Protein AF-A0A3R7AUL4-F1 (afdb_monomer_lite)

pLDDT: mean 91.06, std 13.12, range [46.47, 98.75]

Foldseek 3Di:
DEPCQEEALVRLVVVLVCQLVAAFEEEEANAQQAYNVRHGDPFRSNCVQQVHTHLVPDDWDWDHRHNFIYTYHNDFAAPDPPPPPPPDPVVVVVVVVVPDDDPQDPVRPDHTPVNVVVVVSCCSRCVVVDQKDKDDPPQKDWDWDDDPVQQKIKIKIFRNPLPDKDAWIKMKHFADQPKDWPWKWKDDPVDPDIDTWDWDDDRRIIMTTDGIDRGIIIIMTHID

Radius of gyration: 22.23 Å; chains: 1; bounding box: 54×46×54 Å

Sequence (224 aa):
MANQESLSDAQLERIQNFVKKGGGLIATESTSLYDEWRRKRPQYGLADLFGFRKPEEAHKTMNHYGDGRVVYIPKIVPSRRVPSRQWTPTIMLEMVERLGYVTIQPDQWRLPENWSELVEAVEWAGKNNLSLKVHAPLTVVAEILKKEKKNQIILHLINFDDKHLLKEVYVDLKVPAEKNVKEITVLSPDIKETESLEYIKNGDKISFIVPELKVYDLILIQLI

Structure (mmCIF, N/CA/C/O backbone):
data_AF-A0A3R7AUL4-F1
#
_entry.id   AF-A0A3R7AUL4-F1
#
loop_
_atom_site.group_PDB
_atom_site.id
_atom_site.type_symbol
_atom_site.label_atom_id
_atom_site.label_alt_id
_atom_site.label_comp_id
_atom_site.label_asym_id
_atom_site.label_entity_id
_atom_site.label_seq_id
_atom_site.pdbx_PDB_ins_code
_atom_site.Cartn_x
_atom_site.Cartn_y
_atom_site.Cartn_z
_atom_site.occupancy
_atom_site.B_iso_or_equiv
_atom_site.auth_seq_id
_atom_site.auth_comp_id
_atom_site.auth_asym_id
_atom_site.auth_atom_id
_atom_site.pdbx_PDB_model_num
ATOM 1 N N . MET A 1 1 ? 7.650 -0.742 -5.294 1.00 95.75 1 MET A N 1
ATOM 2 C CA . MET A 1 1 ? 9.090 -0.482 -5.481 1.00 95.75 1 MET A CA 1
ATOM 3 C C . MET A 1 1 ? 9.242 0.976 -5.857 1.00 95.75 1 MET A C 1
ATOM 5 O O . MET A 1 1 ? 8.856 1.355 -6.954 1.00 95.75 1 MET A O 1
ATOM 9 N N . ALA A 1 2 ? 9.703 1.788 -4.908 1.00 95.00 2 ALA A N 1
ATOM 10 C CA . ALA A 1 2 ? 9.855 3.225 -5.091 1.00 95.00 2 ALA A CA 1
ATOM 11 C C . ALA A 1 2 ? 11.276 3.512 -5.590 1.00 95.00 2 ALA A C 1
ATOM 13 O O . ALA A 1 2 ? 12.207 3.533 -4.792 1.00 95.00 2 ALA A O 1
ATOM 14 N N . ASN A 1 3 ? 11.431 3.647 -6.909 1.00 96.44 3 ASN A N 1
ATOM 15 C CA . ASN A 1 3 ? 12.702 3.927 -7.582 1.00 96.44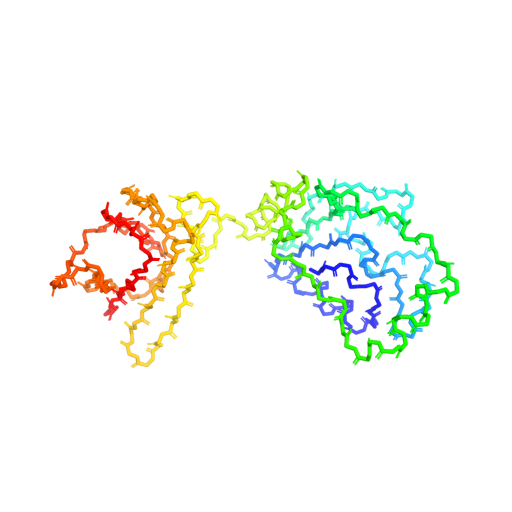 3 ASN A CA 1
ATOM 16 C C . ASN A 1 3 ? 13.858 2.987 -7.173 1.00 96.44 3 ASN A C 1
ATOM 18 O O . ASN A 1 3 ? 14.995 3.410 -6.966 1.00 96.44 3 ASN A O 1
ATOM 22 N N . GLN A 1 4 ? 13.572 1.688 -7.045 1.00 97.56 4 GLN A N 1
ATOM 23 C CA . GLN A 1 4 ? 14.592 0.684 -6.734 1.00 97.56 4 GLN A CA 1
ATOM 24 C C . GLN A 1 4 ? 15.391 0.371 -8.006 1.00 97.56 4 GLN A C 1
ATOM 26 O O . GLN A 1 4 ? 15.101 -0.588 -8.725 1.00 97.56 4 GLN A O 1
ATOM 31 N N . GLU A 1 5 ? 16.349 1.241 -8.322 1.00 96.94 5 GLU A N 1
ATOM 32 C CA . GLU A 1 5 ? 17.002 1.270 -9.632 1.00 96.94 5 GLU A CA 1
ATOM 33 C C . GLU A 1 5 ? 17.872 0.040 -9.924 1.00 96.94 5 GLU A C 1
ATOM 35 O O . GLU A 1 5 ? 17.899 -0.439 -11.057 1.00 96.94 5 GLU A O 1
ATOM 40 N N . SER A 1 6 ? 18.537 -0.490 -8.894 1.00 98.50 6 SER A N 1
ATOM 41 C CA . SER A 1 6 ? 19.501 -1.593 -8.981 1.00 98.50 6 SER A CA 1
ATOM 42 C C . SER A 1 6 ? 18.904 -2.886 -8.430 1.00 98.50 6 SER A C 1
ATOM 44 O O . SER A 1 6 ? 18.453 -2.919 -7.277 1.00 98.50 6 SER A O 1
ATOM 46 N N . LEU A 1 7 ? 18.894 -3.937 -9.253 1.00 98.44 7 LEU A N 1
ATOM 47 C CA . LEU A 1 7 ? 18.400 -5.275 -8.912 1.00 98.44 7 LEU A CA 1
ATOM 48 C C . LEU A 1 7 ? 19.257 -6.353 -9.586 1.00 98.44 7 LEU A C 1
ATOM 50 O O . LEU A 1 7 ? 19.558 -6.246 -10.779 1.00 98.44 7 LEU A O 1
ATOM 54 N N . SER A 1 8 ? 19.577 -7.419 -8.852 1.00 98.50 8 SER A N 1
ATOM 55 C CA . SER A 1 8 ? 20.227 -8.604 -9.425 1.00 98.50 8 SER A CA 1
ATOM 56 C C . SER A 1 8 ? 19.257 -9.456 -10.235 1.00 98.50 8 SER A C 1
ATOM 58 O O . SER A 1 8 ? 18.043 -9.411 -10.023 1.00 98.50 8 SER A O 1
ATOM 60 N N . ASP A 1 9 ? 19.780 -10.298 -11.124 1.00 98.50 9 ASP A N 1
ATOM 61 C CA . ASP A 1 9 ? 18.952 -11.188 -11.951 1.00 98.50 9 ASP A CA 1
ATOM 62 C C . ASP A 1 9 ? 18.082 -12.131 -11.101 1.00 98.50 9 ASP A C 1
ATOM 64 O O . ASP A 1 9 ? 16.895 -12.307 -11.375 1.00 98.50 9 ASP A O 1
ATOM 68 N N . ALA A 1 10 ? 18.618 -12.640 -9.986 1.00 98.62 10 ALA A N 1
ATOM 69 C CA . ALA A 1 10 ? 17.856 -13.460 -9.044 1.00 98.62 10 ALA A CA 1
ATOM 70 C C . ALA A 1 10 ? 16.711 -12.683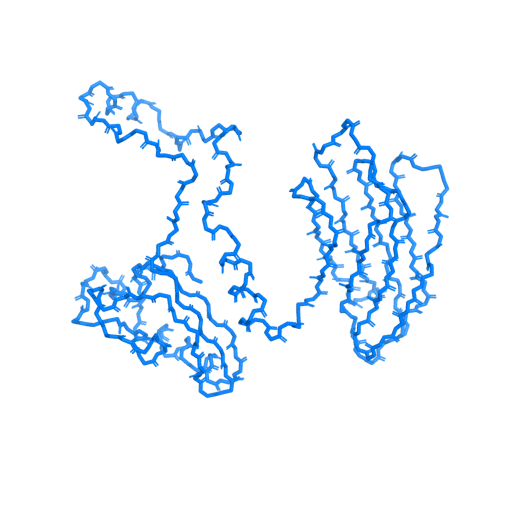 -8.358 1.00 98.62 10 ALA A C 1
ATOM 72 O O . ALA A 1 10 ? 15.670 -13.258 -8.032 1.00 98.62 10 ALA A O 1
ATOM 73 N N . GLN A 1 11 ? 16.878 -11.378 -8.111 1.00 98.69 11 GLN A N 1
ATOM 74 C CA . GLN A 1 11 ? 15.802 -10.530 -7.584 1.00 98.69 11 GLN A CA 1
ATOM 75 C C . GLN A 1 11 ? 14.738 -10.259 -8.650 1.00 98.69 11 GLN A C 1
ATOM 77 O O . GLN A 1 11 ? 13.548 -10.338 -8.339 1.00 98.69 11 GLN A O 1
ATOM 82 N N . LEU A 1 12 ? 15.151 -9.988 -9.893 1.00 98.75 12 LEU A N 1
ATOM 83 C CA . LEU A 1 12 ? 14.238 -9.815 -11.024 1.00 98.75 12 LEU A CA 1
ATOM 84 C C . LEU A 1 12 ? 13.357 -11.057 -11.200 1.00 98.75 12 LEU A C 1
ATOM 86 O O . LEU A 1 12 ? 12.133 -10.934 -11.207 1.00 98.75 12 LEU A O 1
ATOM 90 N N . GLU A 1 13 ? 13.954 -12.250 -11.219 1.00 98.69 13 GLU A N 1
ATOM 91 C CA . GLU A 1 13 ? 13.225 -13.516 -11.344 1.00 98.69 13 GLU A CA 1
ATOM 92 C C . GLU A 1 13 ? 12.214 -13.715 -10.200 1.00 98.69 13 GLU A C 1
ATOM 94 O O . GLU A 1 13 ? 11.059 -14.090 -10.423 1.00 98.69 13 GLU A O 1
ATOM 99 N N . ARG A 1 14 ? 12.606 -13.416 -8.954 1.00 98.69 14 ARG A N 1
ATOM 100 C CA . ARG A 1 14 ? 11.702 -13.497 -7.792 1.00 98.69 14 ARG A CA 1
ATOM 101 C C . ARG A 1 14 ? 10.508 -12.557 -7.926 1.00 98.69 14 ARG A C 1
ATOM 103 O O . ARG A 1 14 ? 9.389 -12.965 -7.621 1.00 98.69 14 ARG A O 1
ATOM 110 N N . ILE A 1 15 ? 10.731 -11.328 -8.389 1.00 98.69 15 ILE A N 1
ATOM 111 C CA . ILE A 1 15 ? 9.668 -10.340 -8.604 1.00 98.69 15 ILE A CA 1
ATOM 112 C C . ILE A 1 15 ? 8.732 -10.807 -9.721 1.00 98.69 15 ILE A C 1
ATOM 114 O O . ILE A 1 15 ? 7.517 -10.827 -9.527 1.00 98.69 15 ILE A O 1
ATOM 118 N N . GLN A 1 16 ? 9.278 -11.249 -10.855 1.00 98.56 16 GLN A N 1
ATOM 119 C CA . GLN A 1 16 ? 8.489 -11.784 -11.965 1.00 98.56 16 GLN A CA 1
ATOM 120 C C . GLN A 1 16 ? 7.629 -12.972 -11.520 1.00 98.56 16 GLN A C 1
ATOM 122 O O . GLN A 1 16 ? 6.437 -13.012 -11.818 1.00 98.56 16 GLN A O 1
ATOM 127 N N . ASN A 1 17 ? 8.198 -13.907 -10.754 1.00 98.62 17 ASN A N 1
ATOM 128 C CA . ASN A 1 17 ? 7.477 -15.061 -10.219 1.00 98.62 17 ASN A CA 1
ATOM 129 C C . ASN A 1 17 ? 6.399 -14.671 -9.201 1.00 98.62 17 ASN A C 1
ATOM 131 O O . ASN A 1 17 ? 5.316 -15.256 -9.210 1.00 98.62 17 ASN A O 1
ATOM 135 N N . PHE A 1 18 ? 6.669 -13.692 -8.335 1.00 98.62 18 PHE A N 1
ATOM 136 C CA . PHE A 1 18 ? 5.679 -13.162 -7.396 1.00 98.62 18 PHE A CA 1
ATOM 137 C C . PHE A 1 18 ? 4.470 -12.574 -8.131 1.00 98.62 18 PHE A C 1
ATOM 139 O O . PHE A 1 18 ? 3.333 -12.935 -7.825 1.00 98.62 18 PHE A O 1
ATOM 146 N N . VAL A 1 19 ? 4.712 -11.727 -9.135 1.00 98.50 19 VAL A N 1
ATOM 147 C CA . VAL A 1 19 ? 3.640 -11.136 -9.947 1.00 98.50 19 VAL A CA 1
ATOM 148 C C . VAL A 1 19 ? 2.904 -12.227 -10.720 1.00 98.50 19 VAL A C 1
ATOM 150 O O . VAL A 1 19 ? 1.686 -12.324 -10.615 1.00 98.50 19 VAL A O 1
ATOM 153 N N . LYS A 1 20 ? 3.625 -13.121 -11.407 1.00 98.44 20 LYS A N 1
ATOM 154 C CA . LYS A 1 20 ? 3.029 -14.213 -12.192 1.00 98.44 20 LYS A CA 1
ATOM 155 C C . LYS A 1 20 ? 2.058 -15.075 -11.376 1.00 98.44 20 LYS A C 1
ATOM 157 O O . LYS A 1 20 ? 1.046 -15.500 -11.920 1.00 98.44 20 LYS A O 1
ATOM 162 N N . LYS A 1 21 ? 2.341 -15.293 -10.084 1.00 98.31 21 LYS A N 1
ATOM 163 C CA . LYS A 1 21 ? 1.509 -16.057 -9.129 1.00 98.31 21 LYS A CA 1
ATOM 164 C C . LYS A 1 21 ? 0.362 -15.259 -8.491 1.00 98.31 21 LYS A C 1
ATOM 166 O O . LYS A 1 21 ? -0.253 -15.735 -7.541 1.00 98.31 21 LYS A O 1
ATOM 171 N N . GLY A 1 22 ? 0.082 -14.044 -8.955 1.00 97.81 22 GLY A N 1
ATOM 172 C CA . GLY A 1 22 ? -1.049 -13.249 -8.474 1.00 97.81 22 GLY A CA 1
ATOM 173 C C . GLY A 1 22 ? -0.691 -12.028 -7.639 1.00 97.81 22 GLY A C 1
ATOM 174 O O . GLY A 1 22 ? -1.606 -11.306 -7.232 1.00 97.81 22 GLY A O 1
ATOM 175 N N . GLY A 1 23 ? 0.600 -11.786 -7.398 1.00 97.94 23 GLY A N 1
ATOM 176 C CA . GLY A 1 23 ? 1.092 -10.613 -6.685 1.00 97.94 23 GLY A CA 1
ATOM 177 C C . GLY A 1 23 ? 0.845 -9.302 -7.439 1.00 97.94 23 GLY A C 1
ATOM 178 O O . GLY A 1 23 ? 0.801 -9.263 -8.671 1.00 97.94 23 GLY A O 1
ATOM 179 N N . GLY A 1 24 ? 0.690 -8.215 -6.682 1.00 98.19 24 GLY A N 1
ATOM 180 C CA . GLY A 1 24 ? 0.627 -6.852 -7.209 1.00 98.19 24 GLY A CA 1
ATOM 181 C C . GLY A 1 24 ? 1.996 -6.174 -7.145 1.00 98.19 24 GLY A C 1
ATOM 182 O O . GLY A 1 24 ? 2.615 -6.150 -6.082 1.00 98.19 24 GLY A O 1
ATOM 183 N N . LEU A 1 25 ? 2.467 -5.604 -8.253 1.00 98.50 25 LEU A N 1
ATOM 184 C CA . LEU A 1 25 ? 3.681 -4.789 -8.307 1.00 98.50 25 LEU A CA 1
ATOM 185 C C . LEU A 1 25 ? 3.329 -3.357 -8.697 1.00 98.50 25 LEU A C 1
ATOM 187 O O . LEU A 1 25 ? 2.646 -3.123 -9.684 1.00 98.50 25 LEU A O 1
ATOM 191 N N . ILE A 1 26 ? 3.873 -2.398 -7.958 1.00 98.50 26 ILE A N 1
ATOM 192 C CA . ILE A 1 26 ? 3.925 -0.998 -8.377 1.00 98.50 26 ILE A CA 1
ATOM 193 C C . ILE A 1 26 ? 5.396 -0.637 -8.492 1.00 98.50 26 ILE A C 1
ATOM 195 O O . ILE A 1 26 ? 6.150 -0.834 -7.532 1.00 98.50 26 ILE A O 1
ATOM 199 N N . ALA A 1 27 ? 5.815 -0.148 -9.647 1.00 98.44 27 ALA A N 1
ATOM 200 C CA . ALA A 1 27 ? 7.179 0.275 -9.919 1.00 98.44 27 ALA A CA 1
ATOM 201 C C . ALA A 1 27 ? 7.191 1.745 -10.328 1.00 98.44 27 ALA A C 1
ATOM 203 O O . ALA A 1 27 ? 6.283 2.214 -11.013 1.00 98.44 27 ALA A O 1
ATOM 204 N N . THR A 1 28 ? 8.219 2.472 -9.902 1.00 98.06 28 THR A N 1
ATOM 205 C CA . THR A 1 28 ? 8.368 3.884 -10.254 1.00 98.06 28 THR A CA 1
ATOM 206 C C . THR A 1 28 ? 9.746 4.176 -10.829 1.00 98.06 28 THR A C 1
ATOM 208 O O . THR A 1 28 ? 10.730 3.525 -10.461 1.00 98.06 28 THR A O 1
ATOM 211 N N . GLU A 1 29 ? 9.813 5.182 -11.698 1.00 97.00 29 GLU A N 1
ATOM 212 C CA . GLU A 1 29 ? 11.060 5.800 -12.167 1.00 97.00 29 GLU A CA 1
ATOM 213 C C . GLU A 1 29 ? 12.089 4.787 -12.714 1.00 97.00 29 GLU A C 1
ATOM 215 O O . GLU A 1 29 ? 11.809 4.019 -13.629 1.00 97.00 29 GLU A O 1
ATOM 220 N N . SER A 1 30 ? 13.308 4.751 -12.176 1.00 97.88 30 SER A N 1
ATOM 221 C CA . SER A 1 30 ? 14.391 3.929 -12.728 1.00 97.88 30 SER A CA 1
ATOM 222 C C . SER A 1 30 ? 14.351 2.476 -12.254 1.00 97.88 30 SER A C 1
ATOM 224 O O . SER A 1 30 ? 15.328 1.754 -12.447 1.00 97.88 30 SER A O 1
ATOM 226 N N . THR A 1 31 ? 13.250 2.026 -11.637 1.00 98.44 31 THR A N 1
ATOM 227 C CA . THR A 1 31 ? 13.137 0.673 -11.072 1.00 98.44 31 THR A CA 1
ATOM 228 C C . THR A 1 31 ? 13.553 -0.389 -12.090 1.00 98.44 31 THR A C 1
ATOM 230 O O . THR A 1 31 ? 12.960 -0.476 -13.161 1.00 98.44 31 THR A O 1
ATOM 233 N N . SER A 1 32 ? 14.523 -1.237 -11.725 1.00 98.38 32 SER A N 1
ATOM 234 C CA . SER A 1 32 ? 15.113 -2.313 -12.549 1.00 98.38 32 SER A CA 1
ATOM 235 C C . SER A 1 32 ? 16.006 -1.896 -13.730 1.00 98.38 32 SER A C 1
ATOM 237 O O . SER A 1 32 ? 16.368 -2.750 -14.539 1.00 98.38 32 SER A O 1
ATOM 239 N N . LEU A 1 33 ? 16.381 -0.622 -13.867 1.00 98.50 33 LEU A N 1
ATOM 240 C CA . LEU A 1 33 ? 17.220 -0.166 -14.985 1.00 98.50 33 LEU A CA 1
ATOM 241 C C . LEU A 1 33 ? 18.707 -0.549 -14.840 1.00 98.50 33 LEU A C 1
ATOM 243 O O . LEU A 1 33 ? 19.451 -0.519 -15.822 1.00 98.50 33 LEU A O 1
ATOM 247 N N . TYR A 1 34 ? 19.146 -0.919 -13.638 1.00 98.69 34 TYR A N 1
ATOM 248 C CA . TYR A 1 34 ? 20.534 -1.255 -13.336 1.00 98.69 34 TYR A CA 1
ATOM 249 C C . TYR A 1 34 ? 20.655 -2.653 -12.715 1.00 98.69 34 TYR A C 1
ATOM 251 O O . TYR A 1 34 ? 19.700 -3.189 -12.146 1.00 98.69 34 TYR A O 1
ATOM 259 N N . ASP A 1 35 ? 21.830 -3.263 -12.850 1.00 98.44 35 ASP A N 1
ATOM 260 C CA . ASP A 1 35 ? 22.200 -4.469 -12.100 1.00 98.44 35 ASP A CA 1
ATOM 261 C C . ASP A 1 35 ? 22.588 -4.143 -10.642 1.00 98.44 35 ASP A C 1
ATOM 263 O O . ASP A 1 35 ? 22.555 -2.986 -10.216 1.00 98.44 35 ASP A O 1
ATOM 267 N N . GLU A 1 36 ? 22.944 -5.153 -9.851 1.00 97.81 36 GLU A N 1
ATOM 268 C CA . GLU A 1 36 ? 23.332 -5.004 -8.442 1.00 97.81 36 GLU A CA 1
ATOM 269 C C . GLU A 1 36 ? 24.619 -4.194 -8.215 1.00 97.81 36 GLU A C 1
ATOM 271 O O . GLU A 1 36 ? 24.847 -3.704 -7.109 1.00 97.81 36 GLU A O 1
ATOM 276 N N . TRP A 1 37 ? 25.439 -4.007 -9.252 1.00 97.62 37 TRP A N 1
ATOM 277 C CA . TRP A 1 37 ? 26.632 -3.157 -9.226 1.00 97.62 37 TRP A CA 1
ATOM 278 C C . TRP A 1 37 ? 26.370 -1.778 -9.831 1.00 97.62 37 TRP A C 1
ATOM 280 O O . TRP A 1 37 ? 27.315 -1.046 -10.137 1.00 97.62 37 TRP A O 1
ATOM 290 N N . ARG A 1 38 ? 25.091 -1.416 -10.003 1.00 97.19 38 ARG A N 1
ATOM 291 C CA . ARG A 1 38 ? 24.640 -0.152 -10.586 1.00 97.19 38 ARG A CA 1
ATOM 292 C C . ARG A 1 38 ? 25.145 0.057 -12.018 1.00 97.19 38 ARG A C 1
ATOM 294 O O . ARG A 1 38 ? 25.325 1.190 -12.470 1.00 97.19 38 ARG A O 1
ATOM 301 N N . ARG A 1 39 ? 25.378 -1.021 -12.767 1.00 98.38 39 ARG A N 1
ATOM 302 C CA . ARG A 1 39 ? 25.688 -0.947 -14.199 1.00 98.38 39 ARG A CA 1
ATOM 303 C C . ARG A 1 39 ? 24.381 -0.883 -14.971 1.00 98.38 39 ARG A C 1
ATOM 305 O O . ARG A 1 39 ? 23.450 -1.642 -14.708 1.00 98.38 39 ARG A O 1
ATOM 312 N N . LYS A 1 40 ? 24.295 0.056 -15.911 1.00 98.25 40 LYS A N 1
ATOM 313 C CA . LYS A 1 40 ? 23.072 0.285 -16.684 1.00 98.25 40 LYS A CA 1
ATOM 314 C C . LYS A 1 40 ? 22.802 -0.909 -17.598 1.00 98.25 40 LYS A C 1
ATOM 316 O O . LYS A 1 40 ? 23.671 -1.299 -18.377 1.00 98.25 40 LYS A O 1
ATOM 321 N N . ARG A 1 41 ? 21.591 -1.456 -17.533 1.00 98.38 41 ARG A N 1
ATOM 322 C CA . ARG A 1 41 ? 21.139 -2.520 -18.433 1.00 98.38 41 ARG A CA 1
ATOM 323 C C . ARG A 1 41 ? 20.747 -1.929 -19.800 1.00 98.38 41 ARG A C 1
ATOM 325 O O . ARG A 1 41 ? 20.331 -0.770 -19.865 1.00 98.38 41 ARG A O 1
ATOM 332 N N . PRO A 1 42 ? 20.823 -2.702 -20.901 1.00 97.75 42 PRO A N 1
ATOM 333 C CA . PRO A 1 42 ? 20.357 -2.250 -22.220 1.00 97.75 42 PRO A CA 1
ATOM 334 C C . PRO A 1 42 ? 18.852 -1.930 -22.277 1.00 97.75 42 PRO A C 1
ATOM 336 O O . PRO A 1 42 ? 18.411 -1.157 -23.124 1.00 97.75 42 PRO A O 1
ATOM 339 N N . GLN A 1 43 ? 18.077 -2.540 -21.380 1.00 97.88 43 GLN A N 1
ATOM 340 C CA . GLN A 1 43 ? 16.643 -2.345 -21.175 1.00 97.88 43 GLN A CA 1
ATOM 341 C C . GLN A 1 43 ? 16.309 -2.585 -19.696 1.00 97.88 43 GLN A C 1
ATOM 343 O O . GLN A 1 43 ? 17.118 -3.173 -18.974 1.00 97.88 43 GLN A O 1
ATOM 348 N N . TYR A 1 44 ? 15.122 -2.179 -19.249 1.00 98.50 44 TYR A N 1
ATOM 349 C CA . TYR A 1 44 ? 14.636 -2.504 -17.907 1.00 98.50 44 TYR A CA 1
ATOM 350 C C . TYR A 1 44 ? 14.672 -4.017 -17.649 1.00 98.50 44 TYR A C 1
ATOM 352 O O . TYR A 1 44 ? 14.216 -4.814 -18.471 1.00 98.50 44 TYR A O 1
ATOM 360 N N . GLY A 1 45 ? 15.165 -4.417 -16.476 1.00 98.38 45 GLY A N 1
ATOM 361 C CA . GLY A 1 45 ? 15.182 -5.814 -16.042 1.00 98.38 45 GLY A CA 1
ATOM 362 C C . GLY A 1 45 ? 13.781 -6.416 -15.879 1.00 98.38 45 GLY A C 1
ATOM 363 O O . GLY A 1 45 ? 13.621 -7.628 -15.961 1.00 98.38 45 GLY A O 1
ATOM 364 N N . LEU A 1 46 ? 12.758 -5.573 -15.692 1.00 98.56 46 LEU A N 1
ATOM 365 C CA . LEU A 1 46 ? 11.344 -5.960 -15.629 1.00 98.56 46 LEU A CA 1
ATOM 366 C C . LEU A 1 46 ? 10.537 -5.475 -16.851 1.00 98.56 46 LEU A C 1
ATOM 368 O O . LEU A 1 46 ? 9.327 -5.288 -16.740 1.00 98.56 46 LEU A O 1
ATOM 372 N N . ALA A 1 47 ? 11.174 -5.273 -18.011 1.00 98.19 47 ALA A N 1
ATOM 373 C CA . ALA A 1 47 ? 10.517 -4.758 -19.221 1.00 98.19 47 ALA A CA 1
ATOM 374 C C . ALA A 1 47 ? 9.217 -5.505 -19.592 1.00 98.19 47 ALA A C 1
ATOM 376 O O . ALA A 1 47 ? 8.210 -4.870 -19.905 1.00 98.19 47 ALA A O 1
ATOM 377 N N . ASP A 1 48 ? 9.203 -6.838 -19.479 1.00 97.44 48 ASP A N 1
ATOM 378 C CA . ASP A 1 48 ? 8.024 -7.665 -19.787 1.00 97.44 48 ASP A CA 1
ATOM 379 C C . ASP A 1 48 ? 6.818 -7.365 -18.881 1.00 97.44 48 ASP A C 1
ATOM 381 O O . ASP A 1 48 ? 5.672 -7.537 -19.287 1.00 97.44 48 ASP A O 1
ATOM 385 N N . LEU A 1 49 ? 7.060 -6.891 -17.655 1.00 98.38 49 LEU A N 1
ATOM 386 C CA . LEU A 1 49 ? 6.008 -6.498 -16.714 1.00 98.38 49 LEU A CA 1
ATOM 387 C C . LEU A 1 49 ? 5.500 -5.083 -17.026 1.00 98.38 49 LEU A C 1
ATOM 389 O O . LEU A 1 49 ? 4.318 -4.785 -16.843 1.00 98.38 49 LEU A O 1
ATOM 393 N N . PHE A 1 50 ? 6.387 -4.203 -17.495 1.00 98.06 50 PHE A N 1
ATOM 394 C CA . PHE A 1 50 ? 6.071 -2.802 -17.776 1.00 98.06 50 PHE A CA 1
ATOM 395 C C . PHE A 1 50 ? 5.393 -2.595 -19.135 1.00 98.06 50 PHE A C 1
ATOM 397 O O . PHE A 1 50 ? 4.634 -1.637 -19.289 1.00 98.06 50 PHE A O 1
ATOM 404 N N . GLY A 1 51 ? 5.616 -3.500 -20.094 1.00 97.31 51 GLY A N 1
ATOM 405 C CA . GLY A 1 51 ? 5.085 -3.403 -21.460 1.00 97.31 51 GLY A CA 1
ATOM 406 C C . GLY A 1 51 ? 5.912 -2.501 -22.386 1.00 97.31 51 GLY A C 1
ATOM 407 O O . GLY A 1 51 ? 5.514 -2.255 -23.519 1.00 97.31 51 GLY A O 1
ATOM 408 N N . PHE A 1 52 ? 7.066 -2.028 -21.917 1.00 97.81 52 PHE A N 1
ATOM 409 C CA . PHE A 1 52 ? 8.039 -1.235 -22.666 1.00 97.81 52 PHE A CA 1
ATOM 410 C C . PHE A 1 52 ? 9.453 -1.568 -22.177 1.00 97.81 52 PHE A C 1
ATOM 412 O O . PHE A 1 52 ? 9.641 -2.111 -21.085 1.00 97.81 52 PHE A O 1
ATOM 419 N N . ARG A 1 53 ? 10.471 -1.272 -22.988 1.00 98.06 53 ARG A N 1
ATOM 420 C CA . ARG A 1 53 ? 11.847 -1.730 -22.740 1.00 98.06 53 ARG A CA 1
ATOM 421 C C . ARG A 1 53 ? 12.756 -0.639 -22.214 1.00 98.06 53 ARG A C 1
ATOM 423 O O . ARG A 1 53 ? 13.665 -0.942 -21.438 1.00 98.06 53 ARG A O 1
ATOM 430 N N . LYS A 1 54 ? 12.545 0.607 -22.628 1.00 97.88 54 LYS A N 1
ATOM 431 C CA . LYS A 1 54 ? 13.515 1.682 -22.403 1.00 97.88 54 LYS A CA 1
ATOM 432 C C . LYS A 1 54 ? 12.907 2.914 -21.727 1.00 97.88 54 LYS A C 1
ATOM 434 O O . LYS A 1 54 ? 11.699 3.115 -21.823 1.00 97.88 54 LYS A O 1
ATOM 439 N N . PRO A 1 55 ? 13.717 3.752 -21.051 1.00 96.56 55 PRO A N 1
ATOM 440 C CA . PRO A 1 55 ? 13.222 4.954 -20.375 1.00 96.56 55 PRO A CA 1
ATOM 441 C C . PRO A 1 55 ? 12.500 5.948 -21.293 1.00 96.56 55 PRO A C 1
ATOM 443 O O . PRO A 1 55 ? 11.545 6.582 -20.862 1.00 96.56 55 PRO A O 1
ATOM 446 N N . GLU A 1 56 ? 12.916 6.077 -22.554 1.00 97.00 56 GLU A N 1
ATOM 447 C CA . GLU A 1 56 ? 12.273 6.958 -23.538 1.00 97.00 56 GLU A CA 1
ATOM 448 C C . GLU A 1 56 ? 10.854 6.518 -23.937 1.00 97.00 56 GLU A C 1
ATOM 450 O O . GLU A 1 56 ? 10.074 7.331 -24.424 1.00 97.00 56 GLU A O 1
ATOM 455 N N . GLU A 1 57 ? 10.506 5.252 -23.702 1.00 97.62 57 GLU A N 1
ATOM 456 C CA . GLU A 1 57 ? 9.174 4.690 -23.947 1.00 97.62 57 GLU A CA 1
ATOM 457 C C . GLU A 1 57 ? 8.275 4.792 -22.703 1.00 97.62 57 GLU A C 1
ATOM 459 O O . GLU A 1 57 ? 7.088 4.477 -22.771 1.00 97.62 57 GLU A O 1
ATOM 464 N N . ALA A 1 58 ? 8.828 5.192 -21.553 1.00 96.81 58 ALA A N 1
ATOM 465 C CA . ALA A 1 58 ? 8.166 5.081 -20.263 1.00 96.81 58 ALA A CA 1
ATOM 466 C C . ALA A 1 58 ? 6.947 6.011 -20.152 1.00 96.81 58 ALA A C 1
ATOM 468 O O . ALA A 1 58 ? 7.046 7.236 -20.211 1.00 96.81 58 ALA A O 1
ATOM 469 N N . HIS A 1 59 ? 5.790 5.411 -19.901 1.00 96.94 59 HIS A N 1
ATOM 470 C CA . HIS A 1 59 ? 4.524 6.080 -19.612 1.00 96.94 59 HIS A CA 1
ATOM 471 C C . HIS A 1 59 ? 3.795 5.306 -18.509 1.00 96.94 59 HIS A C 1
ATOM 473 O O . HIS A 1 59 ? 4.206 4.202 -18.152 1.00 96.94 59 HIS A O 1
ATOM 479 N N . LYS A 1 60 ? 2.738 5.883 -17.921 1.00 97.56 60 LYS A N 1
ATOM 480 C CA . LYS A 1 60 ? 1.929 5.156 -16.933 1.00 97.56 60 LYS A CA 1
ATOM 481 C C . LYS A 1 60 ? 1.316 3.924 -17.603 1.00 97.56 60 LYS A C 1
ATOM 483 O O . LYS A 1 60 ? 0.620 4.071 -18.605 1.00 97.56 60 LYS A O 1
ATOM 488 N N . THR A 1 61 ? 1.544 2.738 -17.044 1.00 98.19 61 THR A N 1
ATOM 489 C CA . THR A 1 61 ? 0.939 1.485 -17.526 1.00 98.19 61 THR A CA 1
ATOM 490 C C . THR A 1 61 ? 0.263 0.734 -16.389 1.00 98.19 61 THR A C 1
ATOM 492 O O . THR A 1 61 ? 0.672 0.837 -15.232 1.00 98.19 61 THR A O 1
ATOM 495 N N . MET A 1 62 ? -0.795 -0.006 -16.722 1.00 98.12 62 MET A N 1
ATOM 496 C CA . MET A 1 62 ? -1.551 -0.868 -15.811 1.00 98.12 62 MET A CA 1
ATOM 497 C C . MET A 1 62 ? -1.760 -2.210 -16.517 1.00 98.12 62 MET A C 1
ATOM 499 O O . MET A 1 62 ? -2.686 -2.374 -17.306 1.00 98.12 62 MET A O 1
ATOM 503 N N . ASN A 1 63 ? -0.852 -3.152 -16.270 1.00 97.62 63 ASN A N 1
ATOM 504 C CA . ASN A 1 63 ? -0.731 -4.399 -17.020 1.00 97.62 63 ASN A CA 1
ATOM 505 C C . ASN A 1 63 ? -1.043 -5.628 -16.173 1.00 97.62 63 ASN A C 1
ATOM 507 O O . ASN A 1 63 ? -0.812 -5.668 -14.964 1.00 97.62 63 ASN A O 1
ATOM 511 N N . HIS A 1 64 ? -1.481 -6.686 -16.842 1.00 98.00 64 HIS A N 1
ATOM 512 C CA . HIS A 1 64 ? -1.537 -8.020 -16.263 1.00 98.00 64 HIS A CA 1
ATOM 513 C C . HIS A 1 64 ? -0.291 -8.819 -16.647 1.00 98.00 64 HIS A C 1
ATOM 515 O O . HIS A 1 64 ? 0.196 -8.717 -17.771 1.00 98.00 64 HIS A O 1
ATOM 521 N N . TYR A 1 65 ? 0.209 -9.634 -15.719 1.00 97.75 65 TYR A N 1
ATOM 522 C CA . TYR A 1 65 ? 1.301 -10.573 -15.974 1.00 97.75 65 TYR A CA 1
ATOM 523 C C . TYR A 1 65 ? 1.070 -11.850 -15.163 1.00 97.75 65 TYR A C 1
ATOM 525 O O . TYR A 1 65 ? 1.107 -11.824 -13.930 1.00 97.75 65 TYR A O 1
ATOM 533 N N . GLY A 1 66 ? 0.779 -12.960 -15.850 1.00 97.25 66 GLY A N 1
ATOM 534 C CA . GLY A 1 66 ? 0.182 -14.137 -15.210 1.00 97.25 66 GLY A CA 1
ATOM 535 C C . GLY A 1 66 ? -1.127 -13.769 -14.504 1.00 97.25 66 GLY A C 1
ATOM 536 O O . GLY A 1 66 ? -1.940 -13.033 -15.059 1.00 97.25 66 GLY A O 1
ATOM 537 N N . ASP A 1 67 ? -1.287 -14.207 -13.255 1.00 97.50 67 ASP A N 1
ATOM 538 C CA . ASP A 1 67 ? -2.474 -13.907 -12.434 1.00 97.50 67 ASP A CA 1
ATOM 539 C C . ASP A 1 67 ? -2.376 -12.558 -11.683 1.00 97.50 67 ASP A C 1
ATOM 541 O O . ASP A 1 67 ? -3.262 -12.185 -10.889 1.00 97.50 67 ASP A O 1
ATOM 545 N N . GLY A 1 68 ? -1.252 -11.855 -11.857 1.00 98.19 68 GLY A N 1
ATOM 546 C CA . GLY A 1 68 ? -0.895 -10.629 -11.149 1.00 98.19 68 GLY A CA 1
ATOM 547 C C . GLY A 1 68 ? -1.260 -9.344 -11.876 1.00 98.19 68 GLY A C 1
ATOM 548 O O . GLY A 1 68 ? -1.866 -9.334 -12.951 1.00 98.19 68 GLY A O 1
ATOM 549 N N . ARG A 1 69 ? -0.882 -8.235 -11.241 1.00 98.62 69 ARG A N 1
ATOM 550 C CA . ARG A 1 69 ? -1.133 -6.866 -11.703 1.00 98.62 69 ARG A CA 1
ATOM 551 C C . ARG A 1 69 ? 0.120 -6.023 -11.522 1.00 98.62 69 ARG A C 1
ATOM 553 O O . ARG A 1 69 ? 0.749 -6.078 -10.468 1.00 98.62 69 ARG A O 1
ATOM 560 N N . VAL A 1 70 ? 0.471 -5.244 -12.534 1.00 98.62 70 VAL A N 1
ATOM 561 C CA . VAL A 1 70 ? 1.643 -4.370 -12.547 1.00 98.62 70 VAL A CA 1
ATOM 562 C C . VAL A 1 70 ? 1.210 -2.956 -12.884 1.00 98.62 70 VAL A C 1
ATOM 564 O O . VAL A 1 70 ? 0.595 -2.736 -13.921 1.00 98.62 70 VAL A O 1
ATOM 567 N N . VAL A 1 71 ? 1.564 -1.998 -12.036 1.00 98.69 71 VAL A N 1
ATOM 568 C CA . VAL A 1 71 ? 1.462 -0.575 -12.356 1.00 98.69 71 VAL A CA 1
ATOM 569 C C . VAL A 1 71 ? 2.860 0.001 -12.462 1.00 98.69 71 VAL A C 1
ATOM 571 O O . VAL A 1 71 ? 3.683 -0.195 -11.566 1.00 98.69 71 VAL A O 1
ATOM 574 N N . TYR A 1 72 ? 3.127 0.733 -13.534 1.00 98.62 72 TYR A N 1
ATOM 575 C CA . TYR A 1 72 ? 4.326 1.547 -13.643 1.00 98.62 72 TYR A CA 1
ATOM 576 C C . TYR A 1 72 ? 3.947 3.026 -13.636 1.00 98.62 72 TYR A C 1
ATOM 578 O O . TYR A 1 72 ? 3.055 3.438 -14.375 1.00 98.62 72 TYR A O 1
ATOM 586 N N . ILE A 1 73 ? 4.628 3.825 -12.812 1.00 98.31 73 ILE A N 1
ATOM 587 C CA . ILE A 1 73 ? 4.472 5.284 -12.766 1.00 98.31 73 ILE A CA 1
ATOM 588 C C . ILE A 1 73 ? 5.831 5.918 -13.093 1.00 98.31 73 ILE A C 1
ATOM 590 O O . ILE A 1 73 ? 6.772 5.792 -12.306 1.00 98.31 73 ILE A O 1
ATOM 594 N N . PRO A 1 74 ? 5.971 6.622 -14.231 1.00 96.94 74 PRO A N 1
ATOM 595 C CA . PRO A 1 74 ? 7.272 7.100 -14.701 1.00 96.94 74 PRO A CA 1
ATOM 596 C C . PRO A 1 74 ? 7.913 8.137 -13.781 1.00 96.94 74 PRO A C 1
ATOM 598 O O . PRO A 1 74 ? 9.134 8.281 -13.802 1.00 96.94 74 PRO A O 1
ATOM 601 N N . LYS A 1 75 ? 7.115 8.874 -12.998 1.00 95.44 75 LYS A N 1
ATOM 602 C CA . LYS A 1 75 ? 7.607 9.979 -12.180 1.00 95.44 75 LYS A CA 1
ATOM 603 C C . LYS A 1 75 ? 6.710 10.264 -10.982 1.00 95.44 75 LYS A C 1
ATOM 605 O O . LYS A 1 75 ? 5.489 10.327 -11.116 1.00 95.44 75 LYS A O 1
ATOM 610 N N . ILE A 1 76 ? 7.330 10.516 -9.833 1.00 94.00 76 ILE A N 1
ATOM 611 C CA . ILE A 1 76 ? 6.661 11.146 -8.692 1.00 94.00 76 ILE A CA 1
ATOM 612 C C . ILE A 1 76 ? 6.835 12.658 -8.828 1.00 94.00 76 ILE A C 1
ATOM 614 O O . ILE A 1 76 ? 7.961 13.141 -8.953 1.00 94.00 76 ILE A O 1
ATOM 618 N N . VAL A 1 77 ? 5.736 13.411 -8.853 1.00 92.62 77 VAL A N 1
ATOM 619 C CA . VAL A 1 77 ? 5.758 14.863 -9.077 1.00 92.62 77 VAL A CA 1
ATOM 620 C C . VAL A 1 77 ? 5.698 15.580 -7.726 1.00 92.62 77 VAL A C 1
ATOM 622 O O . VAL A 1 77 ? 4.659 15.543 -7.075 1.00 92.62 77 VAL A O 1
ATOM 625 N N . PRO A 1 78 ? 6.775 16.230 -7.250 1.00 87.75 78 PRO A N 1
ATOM 626 C CA . PRO A 1 78 ? 6.746 16.914 -5.957 1.00 87.75 78 PRO A CA 1
ATOM 627 C C . PRO A 1 78 ? 5.827 18.144 -5.991 1.00 87.75 78 PRO A C 1
ATOM 629 O O . PRO A 1 78 ? 5.953 18.959 -6.899 1.00 87.75 78 PRO A O 1
ATOM 632 N N . SER A 1 79 ? 4.992 18.351 -4.964 1.00 84.25 79 SER A N 1
ATOM 633 C CA . SER A 1 79 ? 4.076 19.512 -4.853 1.00 84.25 79 SER A CA 1
ATOM 634 C C . SER A 1 79 ? 4.754 20.863 -4.662 1.00 84.25 79 SER A C 1
ATOM 636 O O . SER A 1 79 ? 4.121 21.916 -4.685 1.00 84.25 79 SER A O 1
ATOM 638 N N . ARG A 1 80 ? 6.049 20.850 -4.361 1.00 73.62 80 ARG A N 1
ATOM 639 C CA . ARG A 1 80 ? 6.888 22.037 -4.348 1.00 73.62 80 ARG A CA 1
ATOM 640 C C . ARG A 1 80 ? 8.191 21.652 -5.010 1.00 73.62 80 ARG A C 1
ATOM 642 O O . ARG A 1 80 ? 8.876 20.740 -4.549 1.00 73.62 80 ARG A O 1
ATOM 649 N N . ARG A 1 81 ? 8.573 22.383 -6.057 1.00 58.66 81 ARG A N 1
ATOM 650 C CA . ARG A 1 81 ? 9.950 22.331 -6.542 1.00 58.66 81 ARG A CA 1
ATOM 651 C C . ARG A 1 81 ? 10.825 22.827 -5.401 1.00 58.66 81 ARG A C 1
ATOM 653 O O . ARG A 1 81 ? 10.793 24.010 -5.066 1.00 58.66 81 ARG A O 1
ATOM 660 N N . VAL A 1 82 ? 11.576 21.924 -4.773 1.00 56.53 82 VAL A N 1
ATOM 661 C CA . VAL A 1 82 ? 12.752 22.342 -4.013 1.00 56.53 82 VAL A CA 1
ATOM 662 C C . VAL A 1 82 ? 13.574 23.131 -5.030 1.00 56.53 82 VAL A C 1
ATOM 664 O O . VAL A 1 82 ? 13.890 22.557 -6.079 1.00 56.53 82 VAL A O 1
ATOM 667 N N . PRO A 1 83 ? 13.824 24.441 -4.824 1.00 51.31 83 PRO A N 1
ATOM 668 C CA . PRO A 1 83 ? 14.697 25.181 -5.720 1.00 51.31 83 PRO A CA 1
ATOM 669 C C . PRO A 1 83 ? 15.949 24.335 -5.867 1.00 51.31 83 PRO A C 1
ATOM 671 O O . PRO A 1 83 ? 16.466 23.870 -4.848 1.00 51.31 83 PRO A O 1
ATOM 674 N N . SER A 1 84 ? 16.377 24.052 -7.098 1.00 50.22 84 SER A N 1
ATOM 675 C CA . SER A 1 84 ? 17.652 23.382 -7.325 1.00 50.22 84 SER A CA 1
ATOM 676 C C . SER A 1 84 ? 18.678 24.173 -6.527 1.00 50.22 84 SER A C 1
ATOM 678 O O . SER A 1 84 ? 18.984 25.306 -6.905 1.00 50.22 84 SER A O 1
ATOM 680 N N . ARG A 1 85 ? 19.107 23.653 -5.370 1.00 52.81 85 ARG A N 1
ATOM 681 C CA . ARG A 1 85 ? 20.143 24.298 -4.572 1.00 52.81 85 ARG A CA 1
ATOM 682 C C . ARG A 1 85 ? 21.320 24.383 -5.526 1.00 52.81 85 ARG A C 1
ATOM 684 O O . ARG A 1 85 ? 21.858 23.349 -5.914 1.00 52.81 85 ARG A O 1
ATOM 691 N N . GLN A 1 86 ? 21.638 25.585 -6.001 1.00 48.56 86 GLN A N 1
ATOM 692 C CA . GLN A 1 86 ? 22.886 25.787 -6.712 1.00 48.56 86 GLN A CA 1
ATOM 693 C C . GLN A 1 86 ? 23.958 25.365 -5.720 1.00 48.56 86 GLN A C 1
ATOM 695 O O . GLN A 1 86 ? 24.007 25.891 -4.610 1.00 48.56 86 GLN A O 1
ATOM 700 N N . TRP A 1 87 ? 24.722 24.338 -6.073 1.00 50.84 87 TRP A N 1
ATOM 701 C CA . TRP A 1 87 ? 25.794 23.832 -5.236 1.00 50.84 87 TRP A CA 1
ATOM 702 C C . TRP A 1 87 ? 26.879 24.901 -5.182 1.00 50.84 87 TRP A C 1
ATOM 704 O O . TRP A 1 87 ? 27.755 24.958 -6.039 1.00 50.84 87 TRP A O 1
ATOM 714 N N . THR A 1 88 ? 26.774 25.804 -4.213 1.00 59.19 88 THR A N 1
ATOM 715 C CA . THR A 1 88 ? 27.841 26.747 -3.912 1.00 59.19 88 THR A CA 1
ATOM 716 C C . THR A 1 88 ? 28.829 26.072 -2.958 1.00 59.19 88 THR A C 1
ATOM 718 O O . THR A 1 88 ? 28.425 25.231 -2.146 1.00 59.19 88 THR A O 1
ATOM 721 N N . PRO A 1 89 ? 30.120 26.434 -3.011 1.00 59.25 89 PRO A N 1
ATOM 722 C CA . PRO A 1 89 ? 31.116 25.942 -2.060 1.00 59.25 89 PRO A CA 1
ATOM 723 C C . PRO A 1 89 ? 30.698 26.129 -0.592 1.00 59.25 89 PRO A C 1
ATOM 725 O O . PRO A 1 89 ? 30.961 25.264 0.235 1.00 59.25 89 PRO A O 1
ATOM 728 N N . THR A 1 90 ? 29.970 27.207 -0.281 1.00 61.19 90 THR A N 1
ATOM 729 C CA . THR A 1 90 ? 29.428 27.494 1.057 1.00 61.19 90 THR A CA 1
ATOM 730 C C . THR A 1 90 ? 28.391 26.463 1.504 1.00 61.19 90 THR A C 1
ATOM 732 O O . THR A 1 90 ? 28.474 25.962 2.617 1.00 61.19 90 THR A O 1
ATOM 735 N N . ILE A 1 91 ? 27.459 26.079 0.622 1.00 63.34 91 ILE A N 1
ATOM 736 C CA . ILE A 1 91 ? 26.433 25.064 0.921 1.00 63.34 91 ILE A CA 1
ATOM 737 C C . ILE A 1 91 ? 27.072 23.681 1.111 1.00 63.34 91 ILE A C 1
ATOM 739 O O . ILE A 1 91 ? 26.606 22.897 1.935 1.00 63.34 91 ILE A O 1
ATOM 743 N N . MET A 1 92 ? 28.148 23.375 0.375 1.00 59.72 92 MET A N 1
ATOM 744 C CA . MET A 1 92 ? 28.905 22.139 0.593 1.00 59.72 92 MET A CA 1
ATOM 745 C C . MET A 1 92 ? 29.625 22.134 1.940 1.00 59.72 92 MET A C 1
ATOM 747 O O . MET A 1 92 ? 29.588 21.115 2.623 1.00 59.72 92 MET A O 1
ATOM 751 N N . LEU A 1 93 ? 30.224 23.255 2.347 1.00 59.06 93 LEU A N 1
ATOM 752 C CA . LEU A 1 93 ? 30.882 23.371 3.648 1.00 59.06 93 LEU A CA 1
ATOM 753 C C . LEU A 1 93 ? 29.870 23.223 4.798 1.00 59.06 93 LEU A C 1
ATOM 755 O O . LEU A 1 93 ? 30.077 22.397 5.680 1.00 59.06 93 LEU A O 1
ATOM 759 N N . GLU A 1 94 ? 28.718 23.898 4.716 1.00 57.81 94 GLU A N 1
ATOM 760 C CA . GLU A 1 94 ? 27.625 23.773 5.697 1.00 57.81 94 GLU A CA 1
ATOM 761 C C . GLU A 1 94 ? 27.051 22.345 5.780 1.00 57.81 94 GLU A C 1
ATOM 763 O O . GLU A 1 94 ? 26.638 21.898 6.851 1.00 57.81 94 GLU A O 1
ATOM 768 N N . MET A 1 95 ? 27.007 21.603 4.665 1.00 58.44 95 MET A N 1
ATOM 769 C CA . MET A 1 95 ? 26.569 20.200 4.649 1.00 58.44 95 MET A CA 1
ATOM 770 C C . MET A 1 95 ? 27.620 19.241 5.210 1.00 58.44 95 MET A C 1
ATOM 772 O O . MET A 1 95 ? 27.253 18.270 5.861 1.00 58.44 95 MET A O 1
ATOM 776 N N . VAL A 1 96 ? 28.907 19.488 4.958 1.00 57.34 96 VAL A N 1
ATOM 777 C CA . VAL A 1 96 ? 29.998 18.686 5.533 1.00 57.34 96 VAL A CA 1
ATOM 778 C C . VAL A 1 96 ? 30.099 18.926 7.042 1.00 57.34 96 VAL A C 1
ATOM 780 O O . VAL A 1 96 ? 30.336 17.981 7.791 1.00 57.34 96 VAL A O 1
ATOM 783 N N . GLU A 1 97 ? 29.846 20.153 7.504 1.00 55.31 97 GLU A N 1
ATOM 784 C CA . GLU A 1 97 ? 29.772 20.489 8.932 1.00 55.31 97 GLU A CA 1
ATOM 785 C C . GLU A 1 97 ? 28.531 19.885 9.609 1.00 55.31 97 GLU A C 1
ATOM 787 O O . GLU A 1 97 ? 28.598 19.412 10.746 1.00 55.31 97 GLU A O 1
ATOM 792 N N . ARG A 1 98 ? 27.395 19.815 8.902 1.00 53.81 98 ARG A N 1
ATOM 793 C CA . ARG A 1 98 ? 26.198 19.086 9.344 1.00 53.81 98 ARG A CA 1
ATOM 794 C C . ARG A 1 98 ? 26.289 17.616 8.922 1.00 53.81 98 ARG A C 1
ATOM 796 O O . ARG A 1 98 ? 25.575 17.188 8.022 1.00 53.81 98 ARG A O 1
ATOM 803 N N . LEU A 1 99 ? 27.105 16.829 9.632 1.00 46.47 99 LEU A N 1
ATOM 804 C CA . LEU A 1 99 ? 27.213 15.351 9.583 1.00 46.47 99 LEU A CA 1
ATOM 805 C C . LEU A 1 99 ? 25.898 14.589 9.917 1.00 46.47 99 LEU A C 1
ATOM 807 O O . LEU A 1 99 ? 25.903 13.540 10.556 1.00 46.47 99 LEU A O 1
ATOM 811 N N . GLY A 1 100 ? 24.740 15.101 9.515 1.00 53.47 100 GLY A N 1
ATOM 812 C CA . GLY A 1 100 ? 23.432 14.511 9.736 1.00 53.47 100 GLY A CA 1
ATOM 813 C C . GLY A 1 100 ? 22.510 14.876 8.585 1.00 53.47 100 GLY A C 1
ATOM 814 O O . GLY A 1 100 ? 22.555 15.991 8.070 1.00 53.47 100 GLY A O 1
ATOM 815 N N . TYR A 1 101 ? 21.694 13.910 8.169 1.00 51.03 101 TYR A N 1
ATOM 816 C CA . TYR A 1 101 ? 20.633 14.063 7.176 1.00 51.03 101 TYR A CA 1
ATOM 817 C C . TYR A 1 101 ? 19.986 15.454 7.228 1.00 51.03 101 TYR A C 1
ATOM 819 O O . TYR A 1 101 ? 19.649 15.944 8.308 1.00 51.03 101 TYR A O 1
ATOM 827 N N . VAL A 1 102 ? 19.793 16.082 6.062 1.00 58.28 102 VAL A N 1
ATOM 828 C CA . VAL A 1 102 ? 19.057 17.349 5.956 1.00 58.28 102 VAL A CA 1
ATOM 829 C C . VAL A 1 102 ? 17.735 17.181 6.700 1.00 58.28 102 VAL A C 1
ATOM 831 O O . VAL A 1 102 ? 16.913 16.355 6.310 1.00 58.28 102 VAL A O 1
ATOM 834 N N . THR A 1 103 ? 17.544 17.934 7.785 1.00 60.62 103 THR A N 1
ATOM 835 C CA . THR A 1 103 ? 16.296 17.909 8.548 1.00 60.62 103 THR A CA 1
ATOM 836 C C . THR A 1 103 ? 15.170 18.353 7.622 1.00 60.62 103 THR A C 1
ATOM 838 O O . THR A 1 103 ? 15.085 19.533 7.277 1.00 60.62 103 THR A O 1
ATOM 841 N N . ILE A 1 104 ? 14.344 17.402 7.186 1.00 65.50 104 ILE A N 1
ATOM 842 C CA . ILE A 1 104 ? 13.139 17.685 6.411 1.00 65.50 104 ILE A CA 1
ATOM 843 C C . ILE A 1 104 ? 12.161 18.355 7.371 1.00 65.50 104 ILE A C 1
ATOM 845 O O . ILE A 1 104 ? 11.744 17.742 8.353 1.00 65.50 104 ILE A O 1
ATOM 849 N N . GLN A 1 105 ? 11.830 19.614 7.108 1.00 71.38 105 GLN A N 1
ATOM 850 C CA . GLN A 1 105 ? 10.908 20.364 7.955 1.00 71.38 105 GLN A CA 1
ATOM 851 C C . GLN A 1 105 ? 9.465 19.860 7.750 1.00 71.38 105 GLN A C 1
ATOM 853 O O . GLN A 1 105 ? 9.131 19.447 6.634 1.00 71.38 105 GLN A O 1
ATOM 858 N N . PRO A 1 106 ? 8.593 19.884 8.778 1.00 71.81 106 PRO A N 1
ATOM 859 C CA . PRO A 1 106 ? 7.215 19.396 8.653 1.00 71.81 106 PRO A CA 1
ATOM 860 C C . PRO A 1 106 ? 6.412 20.053 7.519 1.00 71.81 106 PRO A C 1
ATOM 862 O O . PRO A 1 106 ? 5.603 19.400 6.870 1.00 71.81 106 PRO A O 1
ATOM 865 N N . ASP A 1 107 ? 6.674 21.323 7.199 1.00 73.00 107 ASP A N 1
ATOM 866 C CA . ASP A 1 107 ? 6.028 22.042 6.087 1.00 73.00 107 ASP A CA 1
ATOM 867 C C . ASP A 1 107 ? 6.422 21.512 4.690 1.00 73.00 107 ASP A C 1
ATOM 869 O O . ASP A 1 107 ? 5.764 21.827 3.684 1.00 73.00 107 ASP A O 1
ATOM 873 N N . GLN A 1 108 ? 7.475 20.691 4.631 1.00 70.69 108 GLN A N 1
ATOM 874 C CA . GLN A 1 108 ? 7.939 19.970 3.449 1.00 70.69 108 GLN A CA 1
ATOM 875 C C . GLN A 1 108 ? 7.327 18.565 3.321 1.00 70.69 108 GLN A C 1
ATOM 877 O O . GLN A 1 108 ? 7.497 17.939 2.274 1.00 70.69 108 GLN A O 1
ATOM 882 N N . TRP A 1 109 ? 6.600 18.068 4.330 1.00 76.31 109 TRP A N 1
ATOM 883 C CA . TRP A 1 109 ? 5.913 16.769 4.298 1.00 76.31 109 TRP A CA 1
ATOM 884 C C . TRP A 1 109 ? 4.588 16.896 3.547 1.00 76.31 109 TRP A C 1
ATOM 886 O O . TRP A 1 109 ? 3.499 16.824 4.111 1.00 76.31 109 TRP A O 1
ATOM 896 N N . ARG A 1 110 ? 4.689 17.156 2.246 1.00 84.38 110 ARG A N 1
ATOM 897 C CA . ARG A 1 110 ? 3.539 17.339 1.365 1.00 84.38 110 ARG A CA 1
ATOM 898 C C . ARG A 1 110 ? 3.357 16.129 0.468 1.00 84.38 110 ARG A C 1
ATOM 900 O O . ARG A 1 110 ? 4.329 15.518 0.026 1.00 84.38 110 ARG A O 1
ATOM 907 N N . LEU A 1 111 ? 2.099 15.825 0.166 1.00 90.62 111 LEU A N 1
ATOM 908 C CA . LEU A 1 111 ? 1.767 14.848 -0.861 1.00 90.62 111 LEU A CA 1
ATOM 909 C C . LEU A 1 111 ? 2.345 15.289 -2.214 1.00 90.62 111 LEU A C 1
ATOM 911 O O . LEU A 1 111 ? 2.349 16.487 -2.497 1.00 90.62 111 LEU A O 1
ATOM 915 N N . PRO A 1 112 ? 2.809 14.360 -3.064 1.00 92.69 112 PRO A N 1
ATOM 916 C CA . PRO A 1 112 ? 3.132 14.689 -4.448 1.00 92.69 112 PRO A CA 1
ATOM 917 C C . PRO A 1 112 ? 1.885 15.191 -5.194 1.00 92.69 112 PRO A C 1
ATOM 919 O O . PRO A 1 112 ? 0.765 14.842 -4.833 1.00 92.69 112 PRO A O 1
ATOM 922 N N . GLU A 1 113 ? 2.056 15.981 -6.255 1.00 94.19 113 GLU A N 1
ATOM 923 C CA . GLU A 1 113 ? 0.937 16.491 -7.070 1.00 94.19 113 GLU A CA 1
ATOM 924 C C . GLU A 1 113 ? 0.098 15.348 -7.653 1.00 94.19 113 GLU A C 1
ATOM 926 O O . GLU A 1 113 ? -1.124 15.442 -7.705 1.00 94.19 113 GLU A O 1
ATOM 931 N N . ASN A 1 114 ? 0.745 14.239 -8.021 1.00 95.38 114 ASN A N 1
ATOM 932 C CA . ASN A 1 114 ? 0.102 13.044 -8.559 1.00 95.38 114 ASN A CA 1
ATOM 933 C C . ASN A 1 114 ? -0.194 11.967 -7.498 1.00 95.38 114 ASN A C 1
ATOM 935 O O . ASN A 1 114 ? -0.200 10.776 -7.805 1.00 95.38 114 ASN A O 1
ATOM 939 N N . TRP A 1 115 ? -0.436 12.348 -6.238 1.00 95.31 115 TRP A N 1
ATOM 940 C CA . TRP A 1 115 ? -0.731 11.385 -5.166 1.00 95.31 115 TRP A CA 1
ATOM 941 C C . TRP A 1 115 ? -1.951 10.501 -5.459 1.00 95.31 115 TRP A C 1
ATOM 943 O O . TRP A 1 115 ? -1.960 9.332 -5.078 1.00 95.31 115 TRP A O 1
ATOM 953 N N . SER A 1 116 ? -2.960 11.027 -6.158 1.00 95.25 116 SER A N 1
ATOM 954 C CA . SER A 1 116 ? -4.168 10.277 -6.515 1.00 95.25 116 SER A CA 1
ATOM 955 C C . SER A 1 116 ? -3.856 9.095 -7.438 1.00 95.25 116 SER A C 1
ATOM 957 O O . SER A 1 116 ? -4.426 8.021 -7.265 1.00 95.25 116 SER A O 1
ATOM 959 N N . GLU A 1 117 ? -2.883 9.242 -8.344 1.00 96.19 117 GLU A N 1
ATOM 960 C CA . GLU A 1 117 ? -2.402 8.146 -9.194 1.00 96.19 117 GLU A CA 1
ATOM 961 C C . GLU A 1 117 ? -1.729 7.038 -8.375 1.00 96.19 117 GLU A C 1
ATOM 963 O O . GLU A 1 117 ? -1.829 5.863 -8.725 1.00 96.19 117 GLU A O 1
ATOM 968 N N . LEU A 1 118 ? -1.049 7.393 -7.277 1.00 96.38 118 LEU A N 1
ATOM 969 C CA . LEU A 1 118 ? -0.424 6.416 -6.381 1.00 96.38 118 LEU A CA 1
ATOM 970 C C . LEU A 1 118 ? -1.477 5.616 -5.615 1.00 96.38 118 LEU A C 1
ATOM 972 O O . LEU A 1 118 ? -1.331 4.403 -5.468 1.00 96.38 118 LEU A O 1
ATOM 976 N N . VAL A 1 119 ? -2.542 6.278 -5.157 1.00 96.00 119 VAL A N 1
ATOM 977 C CA . VAL A 1 119 ? -3.669 5.611 -4.491 1.00 96.00 119 VAL A CA 1
ATOM 978 C C . VAL A 1 119 ? -4.364 4.654 -5.457 1.00 96.00 119 VAL A C 1
ATOM 980 O O . VAL A 1 119 ? -4.509 3.475 -5.137 1.00 96.00 119 VAL A O 1
ATOM 983 N N . GLU A 1 120 ? -4.688 5.116 -6.667 1.00 97.38 120 GLU A N 1
ATOM 984 C CA . GLU A 1 120 ? -5.277 4.282 -7.722 1.00 97.38 120 GLU A CA 1
ATOM 985 C C . GLU A 1 120 ? -4.394 3.063 -8.036 1.00 97.38 120 GLU A C 1
ATOM 987 O O . GLU A 1 120 ? -4.887 1.940 -8.160 1.00 97.38 120 GLU A O 1
ATOM 992 N N . ALA A 1 121 ? -3.074 3.256 -8.114 1.00 97.94 121 ALA A N 1
ATOM 993 C CA . ALA A 1 121 ? -2.133 2.172 -8.364 1.00 97.94 121 ALA A CA 1
ATOM 994 C C . ALA A 1 121 ? -2.166 1.102 -7.263 1.00 97.94 121 ALA A C 1
ATOM 996 O O . ALA A 1 121 ? -2.147 -0.092 -7.572 1.00 97.94 121 ALA A O 1
ATOM 997 N N . VAL A 1 122 ? -2.235 1.512 -5.991 1.00 96.94 122 VAL A N 1
ATOM 998 C CA . VAL A 1 122 ? -2.345 0.605 -4.835 1.00 96.94 122 VAL A CA 1
ATOM 999 C C . VAL A 1 122 ? -3.661 -0.155 -4.853 1.00 96.94 122 VAL A C 1
ATOM 1001 O O . VAL A 1 122 ? -3.655 -1.382 -4.728 1.00 96.94 122 VAL A O 1
ATOM 1004 N N . GLU A 1 123 ? -4.775 0.540 -5.050 1.00 96.81 123 GLU A N 1
ATOM 1005 C CA . GLU A 1 123 ? -6.098 -0.079 -5.113 1.00 96.81 123 GLU A CA 1
ATOM 1006 C C . GLU A 1 123 ? -6.183 -1.090 -6.265 1.00 96.81 123 GLU A C 1
ATOM 1008 O O . GLU A 1 123 ? -6.586 -2.244 -6.067 1.00 96.81 123 GLU A O 1
ATOM 1013 N N . TRP A 1 124 ? -5.704 -0.716 -7.454 1.00 97.69 124 TRP A N 1
ATOM 1014 C CA . TRP A 1 124 ? -5.742 -1.588 -8.620 1.00 97.69 124 TRP A CA 1
ATOM 1015 C C . TRP A 1 124 ? -4.801 -2.787 -8.489 1.00 97.69 124 TRP A C 1
ATOM 1017 O O . TRP A 1 124 ? -5.241 -3.923 -8.704 1.00 97.69 124 TRP A O 1
ATOM 1027 N N . ALA A 1 125 ? -3.541 -2.580 -8.093 1.00 97.62 125 ALA A N 1
ATOM 1028 C CA . ALA A 1 125 ? -2.583 -3.669 -7.883 1.00 97.62 125 ALA A CA 1
ATOM 1029 C C . ALA A 1 125 ? -3.036 -4.613 -6.756 1.00 97.62 125 ALA A C 1
ATOM 1031 O O . ALA A 1 125 ? -2.850 -5.827 -6.851 1.00 97.62 125 ALA A O 1
ATOM 1032 N N . GLY A 1 126 ? -3.700 -4.068 -5.731 1.00 96.19 126 GLY A N 1
ATOM 1033 C CA . GLY A 1 126 ? -4.308 -4.795 -4.615 1.00 96.19 126 GLY A CA 1
ATOM 1034 C C . GLY A 1 126 ? -5.671 -5.427 -4.917 1.00 96.19 126 GLY A C 1
ATOM 1035 O O . GLY A 1 126 ? -6.328 -5.916 -3.998 1.00 96.19 126 GLY A O 1
ATOM 1036 N N . LYS A 1 127 ? -6.128 -5.424 -6.176 1.00 95.44 127 LYS A N 1
ATOM 1037 C CA . LYS A 1 127 ? -7.413 -6.012 -6.602 1.00 95.44 127 LYS A CA 1
ATOM 1038 C C . LYS A 1 127 ? -8.641 -5.431 -5.886 1.00 95.44 127 LYS A C 1
ATOM 1040 O O . LYS A 1 127 ? -9.628 -6.141 -5.718 1.00 95.44 127 LYS A O 1
ATOM 1045 N N . ASN A 1 128 ? -8.588 -4.167 -5.455 1.00 92.25 128 ASN A N 1
ATOM 1046 C CA . ASN A 1 128 ? -9.595 -3.531 -4.589 1.00 92.25 128 ASN A CA 1
ATOM 1047 C C . ASN A 1 128 ? -9.914 -4.357 -3.321 1.00 92.25 128 ASN A C 1
ATOM 1049 O O . ASN A 1 128 ? -10.997 -4.266 -2.736 1.00 92.25 128 ASN A O 1
ATOM 1053 N N . ASN A 1 129 ? -8.961 -5.186 -2.888 1.00 91.69 129 ASN A N 1
ATOM 1054 C CA . ASN A 1 129 ? -9.097 -6.115 -1.773 1.00 91.69 129 ASN A CA 1
ATOM 1055 C C . ASN A 1 129 ? -8.093 -5.785 -0.663 1.00 91.69 129 ASN A C 1
ATOM 1057 O O . ASN A 1 129 ? -7.402 -6.663 -0.143 1.00 91.69 129 ASN A O 1
ATOM 1061 N N . LEU A 1 130 ? -7.987 -4.494 -0.342 1.00 93.88 130 LEU A N 1
ATOM 1062 C CA . LEU A 1 130 ? -7.147 -4.007 0.745 1.00 93.88 130 LEU A CA 1
ATOM 1063 C C . LEU A 1 130 ? -7.662 -4.527 2.091 1.00 93.88 130 LEU A C 1
ATOM 1065 O O . LEU A 1 130 ? -8.863 -4.716 2.285 1.00 93.88 130 LEU A O 1
ATOM 1069 N N . SER A 1 131 ? -6.737 -4.740 3.027 1.00 95.38 131 SER A N 1
ATOM 1070 C CA . SER A 1 131 ? -7.067 -5.204 4.378 1.00 95.38 131 SER A CA 1
ATOM 1071 C C . SER A 1 131 ? -7.885 -4.191 5.176 1.00 95.38 131 SER A C 1
ATOM 1073 O O . SER A 1 131 ? -8.576 -4.586 6.107 1.00 95.38 131 SER A O 1
ATOM 1075 N N . LEU A 1 132 ? -7.773 -2.907 4.838 1.00 96.94 132 LEU A N 1
ATOM 1076 C CA . LEU A 1 132 ? -8.422 -1.797 5.517 1.00 96.94 132 LEU A CA 1
ATOM 1077 C C . LEU A 1 132 ? -8.715 -0.691 4.500 1.00 96.94 132 LEU A C 1
ATOM 1079 O O . LEU A 1 132 ? -7.857 -0.382 3.668 1.00 96.94 132 LEU A O 1
ATOM 1083 N N . LYS A 1 133 ? -9.886 -0.069 4.612 1.00 96.44 133 LYS A N 1
ATOM 1084 C CA . LYS A 1 133 ? -10.205 1.223 4.008 1.00 96.44 133 LYS A CA 1
ATOM 1085 C C . LYS A 1 133 ? -10.909 2.083 5.053 1.00 96.44 133 LYS A C 1
ATOM 1087 O O . LYS A 1 133 ? -11.877 1.640 5.661 1.00 96.44 133 LYS A O 1
ATOM 1092 N N . VAL A 1 134 ? -10.391 3.286 5.279 1.00 97.56 134 VAL A N 1
ATOM 1093 C CA . VAL A 1 134 ? -10.979 4.279 6.186 1.00 97.56 134 VAL A CA 1
ATOM 1094 C C . VAL A 1 134 ? -11.373 5.477 5.342 1.00 97.56 134 VAL A C 1
ATOM 1096 O O . VAL 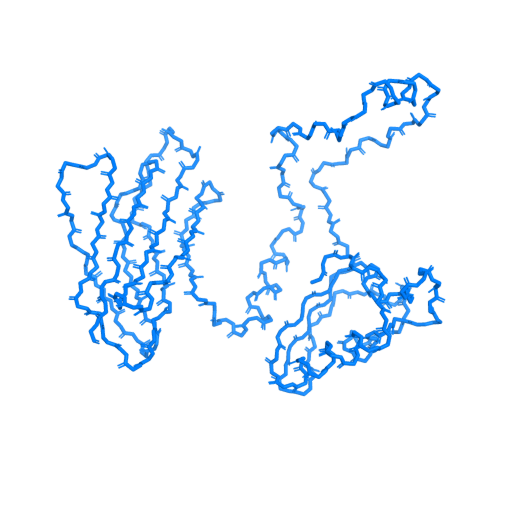A 1 134 ? -10.543 6.018 4.611 1.00 97.56 134 VAL A O 1
ATOM 1099 N N . HIS A 1 135 ? -12.638 5.870 5.415 1.00 97.06 135 HIS A N 1
ATOM 1100 C CA . HIS A 1 135 ? -13.159 7.011 4.669 1.00 97.06 135 HIS A CA 1
ATOM 1101 C C . HIS A 1 135 ? -13.108 8.233 5.582 1.00 97.06 135 HIS A C 1
ATOM 1103 O O . HIS A 1 135 ? -14.048 8.520 6.319 1.00 97.06 135 HIS A O 1
ATOM 1109 N N . ALA A 1 136 ? -11.962 8.909 5.575 1.00 96.75 136 ALA A N 1
ATOM 1110 C CA . ALA A 1 136 ? -11.678 10.058 6.427 1.00 96.75 136 ALA A CA 1
ATOM 1111 C C . ALA A 1 136 ? -10.812 11.097 5.687 1.00 96.75 136 ALA A C 1
ATOM 1113 O O . ALA A 1 136 ? -10.210 10.775 4.656 1.00 96.75 136 ALA A O 1
ATOM 1114 N N . PRO A 1 137 ? -10.724 12.342 6.191 1.00 95.31 137 PRO A N 1
ATOM 1115 C CA . PRO A 1 137 ? -9.781 13.332 5.680 1.00 95.31 137 PRO A CA 1
ATOM 1116 C C . PRO A 1 137 ? -8.321 12.855 5.746 1.00 95.31 137 PRO A C 1
ATOM 1118 O O . PRO A 1 137 ? -7.961 12.009 6.561 1.00 95.31 137 PRO A O 1
ATOM 1121 N N . LEU A 1 138 ? -7.447 13.469 4.937 1.00 92.06 138 LEU A N 1
ATOM 1122 C CA . LEU A 1 138 ? -6.007 13.151 4.867 1.00 92.06 138 LEU A CA 1
ATOM 1123 C C . LEU A 1 138 ? -5.241 13.378 6.185 1.00 92.06 138 LEU A C 1
ATOM 1125 O O . LEU A 1 138 ? -4.079 12.996 6.291 1.00 92.06 138 LEU A O 1
ATOM 1129 N N . THR A 1 139 ? -5.868 14.025 7.168 1.00 93.69 139 THR A N 1
ATOM 1130 C CA . THR A 1 139 ? -5.324 14.241 8.513 1.00 93.69 139 THR A CA 1
ATOM 1131 C C . THR A 1 139 ? -5.428 12.997 9.394 1.00 93.69 139 THR A C 1
ATOM 1133 O O . THR A 1 139 ? -4.818 12.969 10.462 1.00 93.69 139 THR A O 1
ATOM 1136 N N . VAL A 1 140 ? -6.171 11.973 8.961 1.00 96.50 140 VAL A N 1
ATOM 1137 C CA . VAL A 1 140 ? -6.349 10.726 9.705 1.00 96.50 140 VAL A CA 1
ATOM 1138 C C . VAL A 1 140 ? -5.360 9.668 9.239 1.00 96.50 140 VAL A C 1
ATOM 1140 O O . VAL A 1 140 ? -5.280 9.331 8.058 1.00 96.50 140 VAL A O 1
ATOM 1143 N N . VAL A 1 141 ? -4.639 9.096 10.197 1.00 96.50 141 VAL A N 1
ATOM 1144 C CA . VAL A 1 141 ? -3.782 7.927 10.003 1.00 96.50 141 VAL A CA 1
ATOM 1145 C C . VAL A 1 141 ? -4.445 6.717 10.640 1.00 96.50 141 VAL A C 1
ATOM 1147 O O . VAL A 1 141 ? -4.968 6.795 11.750 1.00 96.50 141 VAL A O 1
ATOM 1150 N N . ALA A 1 142 ? -4.398 5.592 9.929 1.00 97.75 142 ALA A N 1
ATOM 1151 C CA . ALA A 1 142 ? -4.952 4.329 10.379 1.00 97.75 142 ALA A CA 1
ATOM 1152 C C . ALA A 1 142 ? -3.890 3.224 10.372 1.00 97.75 142 ALA A C 1
ATOM 1154 O O . ALA A 1 142 ? -3.163 3.062 9.390 1.00 97.75 142 ALA A O 1
ATOM 1155 N N . GLU A 1 143 ? -3.833 2.431 11.440 1.00 97.75 143 GLU A N 1
ATOM 1156 C CA . GLU A 1 143 ? -2.944 1.271 11.555 1.00 97.75 143 GLU A CA 1
ATOM 1157 C C . GLU A 1 143 ? -3.705 0.064 12.107 1.00 97.75 143 GLU A C 1
ATOM 1159 O O . GLU A 1 143 ? -4.471 0.185 13.059 1.00 97.75 143 GLU A O 1
ATOM 1164 N N . ILE A 1 144 ? -3.472 -1.121 11.533 1.00 97.31 144 ILE A N 1
ATOM 1165 C CA . ILE A 1 144 ? -4.040 -2.380 12.027 1.00 97.31 144 ILE A CA 1
ATOM 1166 C C . ILE A 1 144 ? -2.969 -3.284 12.635 1.00 97.31 144 ILE A C 1
ATOM 1168 O O . ILE A 1 144 ? -1.968 -3.605 11.999 1.00 97.31 144 ILE A O 1
ATOM 1172 N N . LEU A 1 145 ? -3.244 -3.798 13.831 1.00 96.81 145 LEU A N 1
ATOM 1173 C CA . LEU A 1 145 ? -2.449 -4.812 14.514 1.00 96.81 145 LEU A CA 1
ATOM 1174 C C . LEU A 1 145 ? -3.281 -6.082 14.712 1.00 96.81 145 LEU A C 1
ATOM 1176 O O . LEU A 1 145 ? -4.311 -6.076 15.384 1.00 96.81 145 LEU A O 1
ATOM 1180 N N . LYS A 1 146 ? -2.807 -7.208 14.173 1.00 95.69 146 LYS A N 1
ATOM 1181 C CA . LYS A 1 146 ? -3.445 -8.522 14.351 1.00 95.69 146 LYS A CA 1
ATOM 1182 C C . LYS A 1 146 ? -2.762 -9.307 15.465 1.00 95.69 146 LYS A C 1
ATOM 1184 O O . LYS A 1 146 ? -1.558 -9.550 15.427 1.00 95.69 146 LYS A O 1
ATOM 1189 N N . LYS A 1 147 ? -3.537 -9.745 16.453 1.00 95.31 147 LYS A N 1
ATOM 1190 C CA . LYS A 1 147 ? -3.093 -10.548 17.600 1.00 95.31 147 LYS A CA 1
ATOM 1191 C C . LYS A 1 147 ? -3.708 -11.937 17.497 1.00 95.31 147 LYS A C 1
ATOM 1193 O O . LYS A 1 147 ? -4.638 -12.270 18.228 1.00 95.31 147 LYS A O 1
ATOM 1198 N N . GLU A 1 148 ? -3.154 -12.757 16.605 1.00 91.25 148 GLU A N 1
ATOM 1199 C CA . GLU A 1 148 ? -3.703 -14.078 16.250 1.00 91.25 148 GLU A CA 1
ATOM 1200 C C . GLU A 1 148 ? -3.954 -14.977 17.467 1.00 91.25 148 GLU A C 1
ATOM 1202 O O . GLU A 1 148 ? -5.042 -15.519 17.619 1.00 91.25 148 GLU A O 1
ATOM 1207 N N . LYS A 1 149 ? -3.002 -15.053 18.410 1.00 92.62 149 LYS A N 1
ATOM 1208 C CA . LYS A 1 149 ? -3.145 -15.851 19.647 1.00 92.62 149 LYS A CA 1
ATOM 1209 C C . LYS A 1 149 ? -4.298 -15.404 20.554 1.00 92.62 149 LYS A C 1
ATOM 1211 O O . LYS A 1 149 ? -4.711 -16.166 21.418 1.00 92.62 149 LYS A O 1
ATOM 1216 N N . LYS A 1 150 ? -4.768 -14.163 20.404 1.00 94.25 150 LYS A N 1
ATOM 1217 C CA . LYS A 1 150 ? -5.888 -13.593 21.166 1.00 94.25 150 LYS A CA 1
ATOM 1218 C C . LYS A 1 150 ? -7.169 -13.486 20.336 1.00 94.25 150 LYS A C 1
ATOM 1220 O O . LYS A 1 150 ? -8.151 -12.951 20.838 1.00 94.25 150 LYS A O 1
ATOM 1225 N N . ASN A 1 151 ? -7.155 -13.958 19.083 1.00 95.56 151 ASN A N 1
ATOM 1226 C CA . ASN A 1 151 ? -8.250 -13.769 18.133 1.00 95.56 151 ASN A CA 1
ATOM 1227 C C . ASN A 1 151 ? -8.720 -12.308 18.098 1.00 95.56 151 ASN A C 1
ATOM 1229 O O . ASN A 1 151 ? -9.907 -12.035 18.157 1.00 95.56 151 ASN A O 1
ATOM 1233 N N . GLN A 1 152 ? -7.788 -11.358 18.066 1.00 97.00 152 GLN A N 1
ATOM 1234 C CA . GLN A 1 152 ? -8.108 -9.939 18.210 1.00 97.00 152 GLN A CA 1
ATOM 1235 C C . GLN A 1 152 ? -7.424 -9.132 17.112 1.00 97.00 152 GLN A C 1
ATOM 1237 O O . GLN A 1 152 ? -6.248 -9.357 16.818 1.00 97.00 152 GLN A O 1
ATOM 1242 N N . ILE A 1 153 ? -8.143 -8.177 16.533 1.00 97.94 153 ILE A N 1
ATOM 1243 C CA . ILE A 1 153 ? -7.583 -7.130 15.676 1.00 97.94 153 ILE A CA 1
ATOM 1244 C C . ILE A 1 153 ? -7.737 -5.806 16.419 1.00 97.94 153 ILE A C 1
ATOM 1246 O O . ILE A 1 153 ? -8.752 -5.566 17.066 1.00 97.94 153 ILE A O 1
ATOM 1250 N N . ILE A 1 154 ? -6.710 -4.971 16.355 1.00 98.00 154 ILE A N 1
ATOM 1251 C CA . ILE A 1 154 ? -6.708 -3.626 16.913 1.00 98.00 154 ILE A CA 1
ATOM 1252 C C . ILE A 1 154 ? -6.538 -2.656 15.752 1.00 98.00 154 ILE A C 1
ATOM 1254 O O . ILE A 1 154 ? -5.589 -2.797 14.984 1.00 98.00 154 ILE A O 1
ATOM 1258 N N . LEU A 1 155 ? -7.453 -1.704 15.616 1.00 98.44 155 LEU A N 1
ATOM 1259 C CA . LEU A 1 155 ? -7.356 -0.596 14.676 1.00 98.44 155 LEU A CA 1
ATOM 1260 C C . LEU A 1 155 ? -7.066 0.684 15.463 1.00 98.44 155 LEU A C 1
ATOM 1262 O O . LEU A 1 155 ? -7.854 1.086 16.312 1.00 98.44 155 LEU A O 1
ATOM 1266 N N . HIS A 1 156 ? -5.935 1.307 15.171 1.00 98.19 156 HIS A N 1
ATOM 1267 C CA . HIS A 1 156 ? -5.557 2.621 15.668 1.00 98.19 156 HIS A CA 1
ATOM 1268 C C . HIS A 1 156 ? -6.010 3.669 14.655 1.00 98.19 156 HIS A C 1
ATOM 1270 O O . HIS A 1 156 ? -5.639 3.565 13.485 1.00 98.19 156 HIS A O 1
ATOM 1276 N N . LEU A 1 157 ? -6.772 4.669 15.095 1.00 97.94 157 LEU A N 1
ATOM 1277 C CA . LEU A 1 157 ? -7.125 5.846 14.303 1.00 97.94 157 LEU A CA 1
ATOM 1278 C C . LEU A 1 157 ? -6.602 7.092 15.008 1.00 97.94 157 LEU A C 1
ATOM 1280 O O . LEU A 1 157 ? -6.978 7.349 16.146 1.00 97.94 157 LEU A O 1
ATOM 1284 N N . ILE A 1 158 ? -5.747 7.864 14.341 1.00 97.19 158 ILE A N 1
ATOM 1285 C CA . ILE A 1 158 ? -5.209 9.125 14.862 1.00 97.19 158 ILE A CA 1
ATOM 1286 C C . ILE A 1 158 ? -5.611 10.249 13.917 1.00 97.19 158 ILE A C 1
ATOM 1288 O O . ILE A 1 158 ? -5.257 10.204 12.742 1.00 97.19 158 ILE A O 1
ATOM 1292 N N . ASN A 1 159 ? -6.298 11.267 14.426 1.00 96.38 159 ASN A N 1
ATOM 1293 C CA . ASN A 1 159 ? -6.558 12.512 13.716 1.00 96.38 159 ASN A CA 1
ATOM 1294 C C . ASN A 1 159 ? -5.520 13.567 14.126 1.00 96.38 159 ASN A C 1
ATOM 1296 O O . ASN A 1 159 ? -5.498 14.022 15.267 1.00 96.38 159 ASN A O 1
ATOM 1300 N N . PHE A 1 160 ? -4.661 13.960 13.186 1.00 93.75 160 PHE A N 1
ATOM 1301 C CA . PHE A 1 160 ? -3.653 15.003 13.403 1.00 93.75 160 PHE A CA 1
ATOM 1302 C C . PHE A 1 160 ? -4.216 16.430 13.328 1.00 93.75 160 PHE A C 1
ATOM 1304 O O . PHE A 1 160 ? -3.487 17.380 13.612 1.00 93.75 160 PHE A O 1
ATOM 1311 N N . ASP A 1 161 ? -5.487 16.600 12.956 1.00 93.25 161 ASP A N 1
ATOM 1312 C CA . ASP A 1 161 ? -6.199 17.867 13.106 1.00 93.25 161 ASP A CA 1
ATOM 1313 C C . ASP A 1 161 ? -6.896 17.914 14.469 1.00 93.25 161 ASP A C 1
ATOM 1315 O O . ASP A 1 161 ? -8.084 17.628 14.606 1.00 93.25 161 ASP A O 1
ATOM 1319 N N . ASP A 1 162 ? -6.132 18.288 15.492 1.00 85.19 162 ASP A N 1
ATOM 1320 C CA . ASP A 1 162 ? -6.585 18.367 16.884 1.00 85.19 162 ASP A CA 1
ATOM 1321 C C . ASP A 1 162 ? -7.617 19.479 17.150 1.00 85.19 162 ASP A C 1
ATOM 1323 O O . ASP A 1 162 ? -8.147 19.591 18.260 1.00 85.19 162 ASP A O 1
ATOM 1327 N N . LYS A 1 163 ? -7.929 20.296 16.137 1.00 91.25 163 LYS A N 1
ATOM 1328 C CA . LYS A 1 163 ? -8.900 21.393 16.224 1.00 91.25 163 LYS A CA 1
ATOM 1329 C C . LYS A 1 163 ? -10.287 20.991 15.751 1.00 91.25 163 LYS A C 1
ATOM 1331 O O . LYS A 1 163 ? -11.259 21.629 16.159 1.00 91.25 163 LYS A O 1
ATOM 1336 N N . HIS A 1 164 ? -10.393 19.967 14.907 1.00 94.56 164 HIS A N 1
ATOM 1337 C CA . HIS A 1 164 ? -11.654 19.567 14.293 1.00 94.56 164 HIS A CA 1
ATOM 1338 C C . HIS A 1 164 ? -12.010 18.127 14.656 1.00 94.56 164 HIS A C 1
ATOM 1340 O O . HIS A 1 164 ? -11.349 17.177 14.247 1.00 94.56 164 HIS A O 1
ATOM 1346 N N . LEU A 1 165 ? -13.106 17.981 15.403 1.00 94.50 165 LEU A N 1
ATOM 1347 C CA . LEU A 1 165 ? -13.744 16.695 15.666 1.00 94.50 165 LEU A CA 1
ATOM 1348 C C . LEU A 1 165 ? -14.311 16.120 14.363 1.00 94.50 165 LEU A C 1
ATOM 1350 O O . LEU A 1 165 ? -15.072 16.800 13.668 1.00 94.50 165 LEU A O 1
ATOM 1354 N N . LEU A 1 166 ? -14.001 14.860 14.074 1.00 96.50 166 LEU A N 1
ATOM 1355 C CA . LEU A 1 166 ? -14.617 14.119 12.980 1.00 96.50 166 LEU A CA 1
ATOM 1356 C C . LEU A 1 166 ? -15.812 13.324 13.493 1.00 96.50 166 LEU A C 1
ATOM 1358 O O . LEU A 1 166 ? -15.772 12.785 14.596 1.00 96.50 166 LEU A O 1
ATOM 1362 N N . LYS A 1 167 ? -16.861 13.243 12.675 1.00 96.19 167 LYS A N 1
ATOM 1363 C CA . LYS A 1 167 ? -18.049 12.433 12.942 1.00 96.19 167 LYS A CA 1
ATOM 1364 C C . LYS A 1 167 ? -18.224 11.397 11.849 1.00 96.19 167 LYS A C 1
ATOM 1366 O O . LYS A 1 167 ? -17.891 11.673 10.699 1.00 96.19 167 LYS A O 1
ATOM 1371 N N . GLU A 1 168 ? -18.761 10.246 12.228 1.00 96.56 168 GLU A N 1
ATOM 1372 C CA . GLU A 1 168 ? -19.139 9.165 11.317 1.00 96.56 168 GLU A CA 1
ATOM 1373 C C . GLU A 1 168 ? -17.980 8.708 10.413 1.00 96.56 168 GLU A C 1
ATOM 1375 O O . GLU A 1 168 ? -18.057 8.740 9.185 1.00 96.56 168 GLU A O 1
ATOM 1380 N N . VAL A 1 169 ? -16.872 8.273 11.016 1.00 97.75 169 VAL A N 1
ATOM 1381 C CA . VAL A 1 169 ? -15.739 7.731 10.255 1.00 97.75 169 VAL A CA 1
ATOM 1382 C C . VAL A 1 169 ? -16.060 6.298 9.829 1.00 97.75 169 VAL A C 1
ATOM 1384 O O . VAL A 1 169 ? -16.091 5.380 10.651 1.00 97.75 169 VAL A O 1
ATOM 1387 N N . TYR A 1 170 ? -16.289 6.098 8.531 1.00 98.19 170 TYR A N 1
ATOM 1388 C CA . TYR A 1 170 ? -16.607 4.787 7.964 1.00 98.19 170 TYR A CA 1
ATOM 1389 C C . TYR A 1 170 ? -15.347 3.934 7.814 1.00 98.19 170 TYR A C 1
ATOM 1391 O O . TYR A 1 170 ? -14.330 4.387 7.273 1.00 98.19 170 TYR A O 1
ATOM 1399 N N . VAL A 1 171 ? -15.434 2.676 8.239 1.00 98.44 171 VAL A N 1
ATOM 1400 C CA . VAL A 1 171 ? -14.332 1.715 8.194 1.00 98.44 171 VAL A CA 1
ATOM 1401 C C . VAL A 1 171 ? -14.784 0.425 7.524 1.00 98.44 171 VAL A C 1
ATOM 1403 O O . VAL A 1 171 ? -15.732 -0.208 7.978 1.00 98.44 171 VAL A O 1
ATOM 1406 N N . ASP A 1 172 ? -14.041 -0.003 6.504 1.00 97.56 172 ASP A N 1
ATOM 1407 C CA . ASP A 1 172 ? -14.111 -1.342 5.923 1.00 97.56 172 ASP A CA 1
ATOM 1408 C C . ASP A 1 172 ? -12.854 -2.124 6.317 1.00 97.56 172 ASP A C 1
ATOM 1410 O O . ASP A 1 172 ? -11.736 -1.768 5.933 1.00 97.56 172 ASP A O 1
ATOM 1414 N N . LE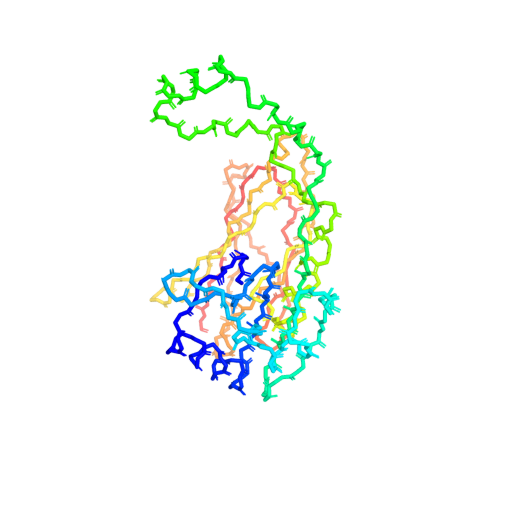U A 1 173 ? -13.018 -3.211 7.069 1.00 97.75 173 LEU A N 1
ATOM 1415 C CA . LEU A 1 173 ? -11.917 -4.020 7.588 1.00 97.75 173 LEU A CA 1
ATOM 1416 C C . LEU A 1 173 ? -12.053 -5.475 7.143 1.00 97.75 173 LEU A C 1
ATOM 1418 O O . LEU A 1 173 ? -13.091 -6.109 7.323 1.00 97.75 173 LEU A O 1
ATOM 1422 N N . LYS A 1 174 ? -10.966 -6.043 6.619 1.00 96.25 174 LYS A N 1
ATOM 1423 C CA . LYS A 1 174 ? -10.887 -7.467 6.299 1.00 96.25 174 LYS A CA 1
ATOM 1424 C C . LYS A 1 174 ? -10.611 -8.286 7.561 1.00 96.25 174 LYS A C 1
ATOM 1426 O O . LYS A 1 174 ? -9.597 -8.086 8.238 1.00 96.25 174 LYS A O 1
ATOM 1431 N N . VAL A 1 175 ? -11.467 -9.263 7.822 1.00 95.19 175 VAL A N 1
ATOM 1432 C CA . VAL A 1 175 ? -11.337 -10.256 8.895 1.00 95.19 175 VAL A CA 1
ATOM 1433 C C . VAL A 1 175 ? -11.076 -11.646 8.300 1.00 95.19 175 VAL A C 1
ATOM 1435 O O . VAL A 1 175 ? -11.413 -11.884 7.141 1.00 95.19 175 VAL A O 1
ATOM 1438 N N . PRO A 1 176 ? -10.452 -12.579 9.041 1.00 91.69 176 PRO A N 1
ATOM 1439 C CA . PRO A 1 176 ? -10.318 -13.961 8.581 1.00 91.69 176 PRO A CA 1
ATOM 1440 C C . PRO A 1 176 ? -11.695 -14.564 8.263 1.00 91.69 176 PRO A C 1
ATOM 1442 O O . PRO A 1 176 ? -12.613 -14.457 9.076 1.00 91.69 176 PRO A O 1
ATOM 1445 N N . ALA A 1 177 ? -11.847 -15.161 7.078 1.00 86.38 177 ALA A N 1
ATOM 1446 C CA . ALA A 1 177 ? -13.140 -15.614 6.555 1.00 86.38 177 ALA A CA 1
ATOM 1447 C C . ALA A 1 177 ? -13.784 -16.705 7.430 1.00 86.38 177 ALA A C 1
ATOM 1449 O O . ALA A 1 177 ? -15.005 -16.807 7.520 1.00 86.38 177 ALA A O 1
ATOM 1450 N N . GLU A 1 178 ? -12.948 -17.497 8.093 1.00 88.69 178 GLU A N 1
ATOM 1451 C CA . GLU A 1 178 ? -13.312 -18.588 8.986 1.00 88.69 178 GLU A CA 1
ATOM 1452 C C . GLU A 1 178 ? -13.728 -18.135 10.393 1.00 88.69 178 GLU A C 1
ATOM 1454 O O . GLU A 1 178 ? -14.246 -18.948 11.154 1.00 88.69 178 GLU A O 1
ATOM 1459 N N . LYS A 1 179 ? -13.516 -16.859 10.748 1.00 90.00 179 LYS A N 1
ATOM 1460 C CA . LYS A 1 179 ? -13.853 -16.309 12.069 1.00 90.00 179 LYS A CA 1
ATOM 1461 C C . LYS A 1 179 ? -15.084 -15.411 12.008 1.00 90.00 179 LYS A C 1
ATOM 1463 O O . LYS A 1 179 ? -15.381 -14.773 10.992 1.00 90.00 179 LYS A O 1
ATOM 1468 N N . ASN A 1 180 ? -15.798 -15.321 13.123 1.00 92.19 180 ASN A N 1
ATOM 1469 C CA . ASN A 1 180 ? -16.861 -14.343 13.328 1.00 92.19 180 ASN A CA 1
ATOM 1470 C C . ASN A 1 180 ? -16.391 -13.220 14.249 1.00 92.19 180 ASN A C 1
ATOM 1472 O O . ASN A 1 180 ? -15.423 -13.371 14.989 1.00 92.19 180 ASN A O 1
ATOM 1476 N N . VAL A 1 181 ? -17.064 -12.074 14.180 1.00 96.44 181 VAL A N 1
ATOM 1477 C CA . VAL A 1 181 ? -16.805 -10.957 15.089 1.00 96.44 181 VAL A CA 1
ATOM 1478 C C . VAL A 1 181 ? -17.743 -11.103 16.278 1.00 96.44 181 VAL A C 1
ATOM 1480 O O . VAL A 1 181 ? -18.962 -11.120 16.121 1.00 96.44 181 VAL A O 1
ATOM 1483 N N . LYS A 1 182 ? -17.169 -11.241 17.469 1.00 96.50 182 LYS A N 1
ATOM 1484 C CA . LYS A 1 182 ? -17.922 -11.290 18.721 1.00 96.50 182 LYS A CA 1
ATOM 1485 C C . LYS A 1 182 ? -18.428 -9.901 19.094 1.00 96.50 182 LYS A C 1
ATOM 1487 O O . LYS A 1 182 ? -19.596 -9.743 19.417 1.00 96.50 182 LYS A O 1
ATOM 1492 N N . GLU A 1 183 ? -17.534 -8.919 19.058 1.00 97.44 183 GLU A N 1
ATOM 1493 C CA . GLU A 1 183 ? -17.808 -7.532 19.424 1.00 97.44 183 GLU A CA 1
ATOM 1494 C C . GLU A 1 183 ? -16.768 -6.605 18.785 1.00 97.44 183 GLU A C 1
ATOM 1496 O O . GLU A 1 183 ? -15.622 -7.006 18.535 1.00 97.44 183 GLU A O 1
ATOM 1501 N N . ILE A 1 184 ? -17.192 -5.371 18.519 1.00 98.12 184 ILE A N 1
ATOM 1502 C CA . ILE A 1 184 ? -16.331 -4.257 18.130 1.00 98.12 184 ILE A CA 1
ATOM 1503 C C . ILE A 1 184 ? -16.494 -3.177 19.183 1.00 98.12 184 ILE A C 1
ATOM 1505 O O . ILE A 1 184 ? -17.615 -2.852 19.567 1.00 98.12 184 ILE A O 1
ATOM 1509 N N . THR A 1 185 ? -15.382 -2.630 19.647 1.00 97.44 185 THR A N 1
ATOM 1510 C CA . THR A 1 185 ? -15.375 -1.778 20.825 1.00 97.44 185 THR A CA 1
ATOM 1511 C C . THR A 1 185 ? -14.418 -0.608 20.650 1.00 97.44 185 THR A C 1
ATOM 1513 O O . THR A 1 185 ? -13.283 -0.819 20.232 1.00 97.44 185 THR A O 1
ATOM 1516 N N . VAL A 1 186 ? -14.837 0.607 21.002 1.00 96.88 186 VAL A N 1
ATOM 1517 C CA . VAL A 1 186 ? -13.994 1.809 20.950 1.00 96.88 186 VAL A CA 1
ATOM 1518 C C . VAL A 1 186 ? -13.426 2.114 22.329 1.00 96.88 186 VAL A C 1
ATOM 1520 O O . VAL A 1 186 ? -14.149 2.194 23.323 1.00 96.88 186 VAL A O 1
ATOM 1523 N N . LEU A 1 187 ? -12.112 2.303 22.376 1.00 94.75 187 LEU A N 1
ATOM 1524 C CA . LEU A 1 187 ? -11.386 2.848 23.512 1.00 94.75 187 LEU A CA 1
ATOM 1525 C C . LEU A 1 187 ? -10.750 4.165 23.078 1.00 94.75 187 LEU A C 1
ATOM 1527 O O . LEU A 1 187 ? -9.916 4.175 22.177 1.00 94.75 187 LEU A O 1
ATOM 1531 N N . SER A 1 188 ? -11.105 5.259 23.741 1.00 93.12 188 SER A N 1
ATOM 1532 C CA . SER A 1 188 ? -10.543 6.578 23.453 1.00 93.12 188 SER A CA 1
ATOM 1533 C C . SER A 1 188 ? -10.126 7.265 24.752 1.00 93.12 188 SER A C 1
ATOM 1535 O O . SER A 1 188 ? -10.849 7.165 25.744 1.00 93.12 188 SER A O 1
ATOM 1537 N N . PRO A 1 189 ? -8.993 7.988 24.796 1.00 90.56 189 PRO A N 1
ATOM 1538 C CA . PRO A 1 189 ? -8.687 8.886 25.908 1.00 90.56 189 PRO A CA 1
ATOM 1539 C C . PRO A 1 189 ? -9.717 10.019 26.055 1.00 90.56 189 PRO A C 1
ATOM 1541 O O . PRO A 1 189 ? -9.802 10.628 27.120 1.00 90.56 189 PRO A O 1
ATOM 1544 N N . ASP A 1 190 ? -10.474 10.313 24.992 1.00 85.31 190 ASP A N 1
ATOM 1545 C CA . ASP A 1 190 ? -11.486 11.369 24.959 1.00 85.31 190 ASP A CA 1
ATOM 1546 C C . ASP A 1 190 ? -12.869 10.903 25.470 1.00 85.31 190 ASP A C 1
ATOM 1548 O O . ASP A 1 190 ? -13.730 11.748 25.728 1.00 85.31 190 ASP A O 1
ATOM 1552 N N . ILE A 1 191 ? -13.085 9.593 25.679 1.00 84.44 191 ILE A N 1
ATOM 1553 C CA . ILE A 1 191 ? -14.343 9.025 26.200 1.00 84.44 191 ILE A CA 1
ATOM 1554 C C . ILE A 1 191 ? -14.131 8.370 27.570 1.00 84.44 191 ILE A C 1
ATOM 1556 O O . ILE A 1 191 ? -13.095 7.770 27.848 1.00 84.44 191 ILE A O 1
ATOM 1560 N N . LYS A 1 192 ? -15.123 8.485 28.459 1.00 80.25 192 LYS A N 1
ATOM 1561 C CA . LYS A 1 192 ? -15.040 7.904 29.814 1.00 80.25 192 LYS A CA 1
ATOM 1562 C C . LYS A 1 192 ? -15.357 6.416 29.847 1.00 80.25 192 LYS A C 1
ATOM 1564 O O . LYS A 1 192 ? -14.826 5.700 30.692 1.00 80.25 192 LYS A O 1
ATOM 1569 N N . GLU A 1 193 ? -16.248 5.981 28.968 1.00 83.38 193 GLU A N 1
ATOM 1570 C CA . GLU A 1 193 ? -16.764 4.622 28.935 1.00 83.38 193 GLU A CA 1
ATOM 1571 C C . GLU A 1 193 ? -16.539 4.011 27.565 1.00 83.38 193 GLU A C 1
ATOM 1573 O O . GLU A 1 193 ? -16.501 4.686 26.540 1.00 83.38 193 GLU A O 1
ATOM 1578 N N . THR A 1 194 ? -16.360 2.704 27.586 1.00 86.12 194 THR A N 1
ATOM 1579 C CA . THR A 1 194 ? -16.147 1.891 26.409 1.00 86.12 194 THR A CA 1
ATOM 1580 C C . THR A 1 194 ? -17.457 1.718 25.639 1.00 86.12 194 THR A C 1
ATOM 1582 O O . THR A 1 194 ? -18.437 1.229 26.198 1.00 86.12 194 THR A O 1
ATOM 1585 N N . GLU A 1 195 ? -17.467 2.072 24.355 1.00 90.50 195 GLU A N 1
ATOM 1586 C CA . GLU A 1 195 ? -18.650 1.976 23.492 1.00 90.50 195 GLU A CA 1
ATOM 1587 C C . GLU A 1 195 ? -18.554 0.758 22.564 1.00 90.50 195 GLU A C 1
ATOM 1589 O O . GLU A 1 195 ? -17.492 0.473 22.007 1.00 90.50 195 GLU A O 1
ATOM 1594 N N . SER A 1 196 ? -19.656 0.022 22.398 1.00 95.19 196 SER A N 1
ATOM 1595 C CA . SER A 1 196 ? -19.747 -1.076 21.426 1.00 95.19 196 SER A CA 1
ATOM 1596 C C . SER A 1 196 ? -20.310 -0.572 20.103 1.00 95.19 196 SER A C 1
ATOM 1598 O O . SER A 1 196 ? -21.290 0.165 20.100 1.00 95.19 196 SER A O 1
ATOM 1600 N N . LEU A 1 197 ? -19.722 -1.003 18.987 1.00 97.06 197 LEU A N 1
ATOM 1601 C CA . LEU A 1 197 ? -20.147 -0.601 17.649 1.00 97.06 197 LEU A CA 1
ATOM 1602 C C . LEU A 1 197 ? -20.940 -1.704 16.956 1.00 97.06 197 LEU A C 1
ATOM 1604 O O . LEU A 1 197 ? -20.556 -2.879 16.967 1.00 97.06 197 LEU A O 1
ATOM 1608 N N . GLU A 1 198 ? -22.009 -1.299 16.280 1.00 97.50 198 GLU A N 1
ATOM 1609 C CA . GLU A 1 198 ? -22.681 -2.146 15.303 1.00 97.50 198 GLU A CA 1
ATOM 1610 C C . GLU A 1 198 ? -21.829 -2.299 14.039 1.00 97.50 198 GLU A C 1
ATOM 1612 O O . GLU A 1 198 ? -21.042 -1.423 13.670 1.00 97.50 198 GLU A O 1
ATOM 1617 N N . TYR A 1 199 ? -21.987 -3.433 13.357 1.00 97.75 199 TYR A N 1
ATOM 1618 C CA . TYR A 1 199 ? -21.269 -3.716 12.123 1.00 97.75 199 TYR A CA 1
ATOM 1619 C C . TYR A 1 199 ? -22.093 -4.582 11.176 1.00 97.75 199 TYR A C 1
ATOM 1621 O O . TYR A 1 199 ? -22.957 -5.359 11.584 1.00 97.75 199 TYR A O 1
ATOM 1629 N N . ILE A 1 200 ? -21.760 -4.494 9.893 1.00 96.88 200 ILE A N 1
ATOM 1630 C CA . ILE A 1 200 ? -22.297 -5.354 8.841 1.00 96.88 200 ILE A CA 1
ATOM 1631 C C . ILE A 1 200 ? -21.166 -6.256 8.357 1.00 96.88 200 ILE A C 1
ATOM 1633 O O . ILE A 1 200 ? -20.088 -5.768 8.023 1.00 96.88 200 ILE A O 1
ATOM 1637 N N . LYS A 1 201 ? -21.392 -7.573 8.302 1.00 93.75 201 LYS A N 1
ATOM 1638 C CA . LYS A 1 201 ? -20.437 -8.535 7.729 1.00 93.75 201 LYS A CA 1
ATOM 1639 C C . LYS A 1 201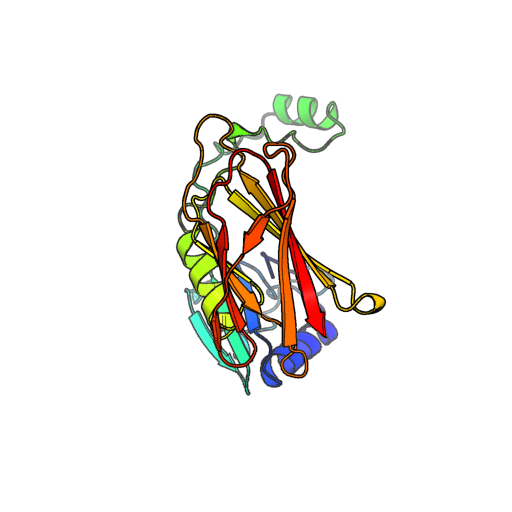 ? -20.861 -8.922 6.317 1.00 93.75 201 LYS A C 1
ATOM 1641 O O . LYS A 1 201 ? -21.995 -9.347 6.109 1.00 93.75 201 LYS A O 1
ATOM 1646 N N . ASN A 1 202 ? -19.935 -8.846 5.367 1.00 91.69 202 ASN A N 1
ATOM 1647 C CA . ASN A 1 202 ? -20.118 -9.344 4.008 1.00 91.69 202 ASN A CA 1
ATOM 1648 C C . ASN A 1 202 ? -18.877 -10.142 3.579 1.00 91.69 202 ASN A C 1
ATOM 1650 O O . ASN A 1 202 ? -17.817 -9.577 3.308 1.00 91.69 202 ASN A O 1
ATOM 1654 N N . GLY A 1 203 ? -18.998 -11.472 3.568 1.00 90.62 203 GLY A N 1
ATOM 1655 C CA . GLY A 1 203 ? -17.875 -12.374 3.308 1.00 90.62 203 GLY A CA 1
ATOM 1656 C C . GLY A 1 203 ? -16.759 -12.228 4.348 1.00 90.62 203 GLY A C 1
ATOM 1657 O O . GLY A 1 203 ? -16.974 -12.453 5.540 1.00 90.62 203 GLY A O 1
ATOM 1658 N N . ASP A 1 204 ? -15.568 -11.855 3.885 1.00 93.88 204 ASP A N 1
ATOM 1659 C CA . ASP A 1 204 ? -14.361 -11.641 4.690 1.00 93.88 204 ASP A CA 1
ATOM 1660 C C . ASP A 1 204 ? -14.159 -10.175 5.110 1.00 93.88 204 ASP A C 1
ATOM 1662 O O . ASP A 1 204 ? -13.084 -9.810 5.586 1.00 93.88 204 ASP A O 1
ATOM 1666 N N . LYS A 1 205 ? -15.173 -9.320 4.942 1.00 95.38 205 LYS A N 1
ATOM 1667 C CA . LYS A 1 205 ? -15.134 -7.912 5.345 1.00 95.38 205 LYS A CA 1
ATOM 1668 C C . LYS A 1 205 ? -16.219 -7.588 6.360 1.00 95.38 205 LYS A C 1
ATOM 1670 O O . LYS A 1 205 ? -17.339 -8.093 6.277 1.00 95.38 205 LYS A O 1
ATOM 1675 N N . ILE A 1 206 ? -15.874 -6.713 7.294 1.00 97.19 206 ILE A N 1
ATOM 1676 C CA . ILE A 1 206 ? -16.819 -6.017 8.161 1.00 97.19 206 ILE A CA 1
ATOM 1677 C C . ILE A 1 206 ? -16.788 -4.524 7.852 1.00 97.19 206 ILE A C 1
ATOM 1679 O O . ILE A 1 206 ? -15.719 -3.976 7.577 1.00 97.19 206 ILE A O 1
ATOM 1683 N N . SER A 1 207 ? -17.948 -3.887 7.937 1.00 98.06 207 SER A N 1
ATOM 1684 C CA . SER A 1 207 ? -18.113 -2.443 7.794 1.00 98.06 207 SER A CA 1
ATOM 1685 C C . SER A 1 207 ? -18.787 -1.890 9.044 1.00 98.06 207 SER A C 1
ATOM 1687 O O . SER A 1 207 ? -19.799 -2.436 9.486 1.00 98.06 207 SER A O 1
ATOM 1689 N N . PHE A 1 208 ? -18.224 -0.835 9.624 1.00 98.31 208 PHE A N 1
ATOM 1690 C CA . PHE A 1 208 ? -18.748 -0.169 10.818 1.00 98.31 208 PHE A CA 1
ATOM 1691 C C . PHE A 1 208 ? -18.413 1.325 10.793 1.00 98.31 208 PHE A C 1
ATOM 1693 O O . PHE A 1 208 ? -17.608 1.781 9.976 1.00 98.31 208 PHE A O 1
ATOM 1700 N N . ILE A 1 209 ? -19.048 2.086 11.681 1.00 98.31 209 ILE A N 1
ATOM 1701 C CA . ILE A 1 209 ? -18.892 3.539 11.784 1.00 98.31 209 ILE A CA 1
ATOM 1702 C C . ILE A 1 209 ? -18.316 3.859 13.159 1.00 98.31 209 ILE A C 1
ATOM 1704 O O . ILE A 1 209 ? -18.864 3.422 14.168 1.00 98.31 209 ILE A O 1
ATOM 1708 N N . VAL A 1 210 ? -17.225 4.622 13.199 1.00 97.06 210 VAL A N 1
ATOM 1709 C CA . VAL A 1 210 ? -16.735 5.244 14.434 1.00 97.06 210 VAL A CA 1
ATOM 1710 C C . VAL A 1 210 ? -17.491 6.569 14.609 1.00 97.06 210 VAL A C 1
ATOM 1712 O O . VAL A 1 210 ? -17.351 7.443 13.746 1.00 97.06 210 VAL A O 1
ATOM 1715 N N . PRO A 1 211 ? -18.327 6.725 15.656 1.00 95.12 211 PRO A N 1
ATOM 1716 C CA . PRO A 1 211 ? -19.255 7.853 15.763 1.00 95.12 211 PRO A CA 1
ATOM 1717 C C . PRO A 1 211 ? -18.555 9.208 15.815 1.00 95.12 211 PRO A C 1
ATOM 1719 O O . PRO A 1 211 ? -18.954 10.136 15.111 1.00 95.12 211 PRO A O 1
ATOM 1722 N N . GLU A 1 212 ? -17.496 9.306 16.616 1.00 94.88 212 GLU A N 1
ATOM 1723 C CA . GLU A 1 212 ? -16.705 10.516 16.803 1.00 94.88 212 GLU A CA 1
ATOM 1724 C C . GLU A 1 212 ? -15.222 10.150 16.909 1.00 94.88 212 GLU A C 1
ATOM 1726 O O . GLU A 1 212 ? -14.883 9.223 17.632 1.00 94.88 212 GLU A O 1
ATOM 1731 N N . LEU A 1 213 ? -14.351 10.885 16.211 1.00 95.69 213 LEU A N 1
ATOM 1732 C CA . LEU A 1 213 ? -12.893 10.773 16.313 1.00 95.69 213 LEU A CA 1
ATOM 1733 C C . LEU A 1 213 ? -12.310 12.167 16.542 1.00 95.69 213 LEU A C 1
ATOM 1735 O O . LEU A 1 213 ? -12.319 13.017 15.645 1.00 95.69 213 LEU A O 1
ATOM 1739 N N . LYS A 1 214 ? -11.795 12.404 17.751 1.00 94.19 214 LYS A N 1
ATOM 1740 C CA . LYS A 1 214 ? -11.185 13.685 18.123 1.00 94.19 214 LYS A CA 1
ATOM 1741 C C . LYS A 1 214 ? -9.685 13.688 17.858 1.00 94.19 214 LYS A C 1
ATOM 1743 O O . LYS A 1 214 ? -9.264 14.306 16.887 1.00 94.19 214 LYS A O 1
ATOM 1748 N N . VAL A 1 215 ? -8.901 12.989 18.684 1.00 94.31 215 VAL A N 1
ATOM 1749 C CA . VAL A 1 215 ? -7.450 12.830 18.476 1.00 94.31 215 VAL A CA 1
ATOM 1750 C C . VAL A 1 215 ? -7.086 11.378 18.219 1.00 94.31 215 VAL A C 1
ATOM 1752 O O . VAL A 1 215 ? -6.387 11.097 17.249 1.00 94.31 215 VAL A O 1
ATOM 1755 N N . TYR A 1 216 ? -7.525 10.452 19.072 1.00 96.06 216 TYR A N 1
ATOM 1756 C CA . TYR A 1 216 ? -7.056 9.073 19.004 1.00 96.06 216 TYR A CA 1
ATOM 1757 C C . TYR A 1 216 ? -8.082 8.071 19.515 1.00 96.06 216 TYR A C 1
ATOM 1759 O O . TYR A 1 216 ? -8.443 8.112 20.687 1.00 96.06 216 TYR A O 1
ATOM 1767 N N . ASP A 1 217 ? -8.422 7.107 18.664 1.00 96.75 217 ASP A N 1
ATOM 1768 C CA . ASP A 1 217 ? -9.261 5.971 19.023 1.00 96.75 217 ASP A CA 1
ATOM 1769 C C . ASP A 1 217 ? -8.536 4.652 18.766 1.00 96.75 217 ASP A C 1
ATOM 1771 O O . ASP A 1 217 ? -7.825 4.460 17.773 1.00 96.75 217 ASP A O 1
ATOM 1775 N N . LEU A 1 218 ? -8.764 3.710 19.672 1.00 97.00 218 LEU A N 1
ATOM 17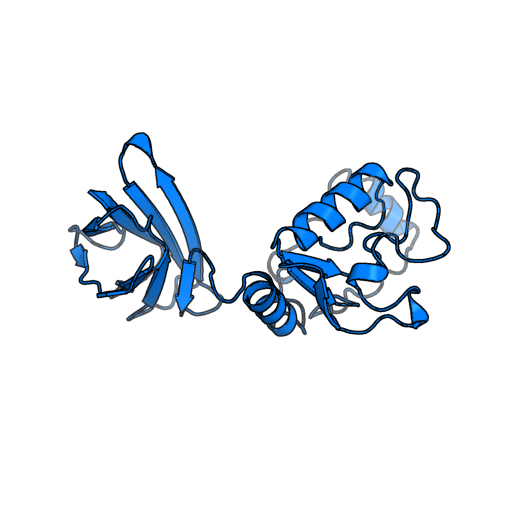76 C CA . LEU A 1 218 ? -8.335 2.330 19.572 1.00 97.00 218 LEU A CA 1
ATOM 1777 C C . LEU A 1 218 ? -9.583 1.453 19.487 1.00 97.00 218 LEU A C 1
ATOM 1779 O O . LEU A 1 218 ? -10.293 1.244 20.469 1.00 97.00 218 LEU A O 1
ATOM 1783 N N . ILE A 1 219 ? -9.833 0.918 18.297 1.00 97.88 219 ILE A N 1
ATOM 1784 C CA . ILE A 1 219 ? -10.961 0.041 18.019 1.00 97.88 219 ILE A CA 1
ATOM 1785 C C . ILE A 1 219 ? -10.498 -1.406 18.176 1.00 97.88 219 ILE A C 1
ATOM 1787 O O . ILE A 1 219 ? -9.624 -1.888 17.452 1.00 97.88 219 ILE A O 1
ATOM 1791 N N . LEU A 1 220 ? -11.078 -2.108 19.142 1.00 97.69 220 LEU A N 1
ATOM 1792 C CA . LEU A 1 220 ? -10.859 -3.523 19.395 1.00 97.69 220 LEU A CA 1
ATOM 1793 C C . LEU A 1 220 ? -11.911 -4.343 18.654 1.00 97.69 220 LEU A C 1
ATOM 1795 O O . LEU A 1 220 ? -13.099 -4.209 18.913 1.00 97.69 220 LEU A O 1
ATOM 1799 N N . ILE A 1 221 ? -11.466 -5.233 17.772 1.00 98.19 221 ILE A N 1
ATOM 1800 C CA . ILE A 1 221 ? -12.308 -6.211 17.086 1.00 98.19 221 ILE A CA 1
ATOM 1801 C C . ILE A 1 221 ? -11.969 -7.582 17.667 1.00 98.19 221 ILE A C 1
ATOM 1803 O O . ILE A 1 221 ? -10.901 -8.141 17.388 1.00 98.19 221 ILE A O 1
ATOM 1807 N N . GLN A 1 222 ? -12.863 -8.126 18.489 1.00 97.88 222 GLN A N 1
ATOM 1808 C CA . GLN A 1 222 ? -12.704 -9.460 19.059 1.00 97.88 222 GLN A CA 1
ATOM 1809 C C . GLN A 1 222 ? -13.339 -10.498 18.133 1.00 97.88 222 GLN A C 1
ATOM 1811 O O . GLN A 1 222 ? -14.511 -10.402 17.774 1.00 97.88 222 GLN A O 1
ATOM 1816 N N . LEU A 1 223 ? -12.566 -11.514 17.769 1.00 96.88 223 LEU A N 1
ATOM 1817 C CA . LEU A 1 223 ? -12.974 -12.614 16.904 1.00 96.88 223 LEU A CA 1
ATOM 1818 C C . LEU A 1 223 ? -13.249 -13.883 17.723 1.00 96.88 223 LEU A C 1
ATOM 1820 O O . LEU A 1 223 ? -12.641 -14.085 18.783 1.00 96.88 223 LEU A O 1
ATOM 1824 N N . ILE A 1 224 ? -14.130 -14.734 17.196 1.00 92.56 224 ILE A N 1
ATOM 1825 C CA . ILE A 1 224 ? -14.499 -16.063 17.714 1.00 92.56 224 ILE A CA 1
ATOM 1826 C C . ILE A 1 224 ? -14.595 -17.092 16.591 1.00 92.56 224 ILE A C 1
ATOM 1828 O O . ILE A 1 224 ? -14.917 -16.698 15.442 1.00 92.56 224 ILE A O 1
#

Secondary structure (DSSP, 8-state):
--S--B--HHHHHHHHHHHHTT-EEEEETTTTSB-TT-PBPSS-TTHHHHT-SSGGG---EEEEETTEEEEEES----SS--------HHHHHHHHH--S-----GGG----TTHHHHHHHHHHHTTT--SEEEE--TTEEEEEEEEGGGTEEEEEEEES-TTS-EEEEEEEEE--TT--EEEEEEE-TT-SSPEEPPEEEETTEEEEEEEEESSEEEEEEEE-